Protein AF-A0A8C8JYW9-F1 (afdb_monomer_lite)

Radius of gyration: 19.98 Å; chains: 1; bounding box: 49×47×52 Å

Sequence (200 aa):
MWHQDNVGGWNYQGLGDQVTMETDKSSLHRGIYIDLKVSLGFSKGHNAGTHPSTPSPGMALPSLQHYVDRLMFEGQCADCALVNVSTRRVMAATPGGSLEHLTRREIRRILARKREAIQTQGVSLGGLRCALLRDNMVTPGERSMDLRTKHRPSRGVAVRRTRHLLLVLLGNRGISSGFLNHKAYQMAACLRKAGSSQLA

Foldseek 3Di:
DWDADPVGWIWDDDPDATFTFDDDPPDPDDDDDPPRPRDGDDDPDDDPPDDPPDDDPPDDQDAPQVLQVVVVVVVWFPKKFKAWLPVRATRYIDVPDLQNQADSVQSCLLQDPDCVCCQPQNGAHSNFGKHWDDDCCVPPPQNKTWIWGPDPVIWIWIWHDDPTIIMITTTDRPRHVVNVSVVVVVSSVVVVVSDCPNRD

Organism: Oncorhynchus tshawytscha (NCBI:txid74940)

pLDDT: mean 77.03, std 25.84, range [28.75, 98.75]

Structure (mmCIF, N/CA/C/O backbone):
data_AF-A0A8C8JYW9-F1
#
_entry.id   AF-A0A8C8JYW9-F1
#
loop_
_atom_site.group_PDB
_atom_site.id
_atom_site.type_symbol
_atom_site.label_atom_id
_atom_site.label_alt_id
_atom_site.label_comp_id
_atom_site.label_asym_id
_atom_site.label_entity_id
_atom_site.label_seq_id
_atom_site.pdbx_PDB_ins_code
_atom_site.Cartn_x
_atom_site.Cartn_y
_atom_site.Cartn_z
_atom_site.occupancy
_atom_site.B_iso_or_equiv
_atom_site.auth_seq_id
_atom_site.auth_comp_id
_atom_site.auth_asym_id
_atom_site.auth_atom_id
_atom_site.pdbx_PDB_model_num
ATOM 1 N N . MET A 1 1 ? 14.656 16.102 -33.107 1.00 49.22 1 MET A N 1
ATOM 2 C CA . MET A 1 1 ? 15.744 17.103 -33.161 1.00 49.22 1 MET A CA 1
ATOM 3 C C . MET A 1 1 ? 15.373 18.239 -32.214 1.00 49.22 1 MET A C 1
ATOM 5 O O . MET A 1 1 ? 14.199 18.596 -32.177 1.00 49.22 1 MET A O 1
ATOM 9 N N . TRP A 1 2 ? 16.299 18.689 -31.360 1.00 52.62 2 TRP A N 1
ATOM 10 C CA . TRP A 1 2 ? 16.033 19.736 -30.362 1.00 52.62 2 TRP A CA 1
ATOM 11 C C . TRP A 1 2 ? 16.240 21.116 -30.978 1.00 52.62 2 TRP A C 1
ATOM 13 O O . TRP A 1 2 ? 17.259 21.344 -31.627 1.00 52.62 2 TRP A O 1
ATOM 23 N N . HIS A 1 3 ? 15.298 22.022 -30.737 1.00 49.97 3 HIS A N 1
ATOM 24 C CA . HIS A 1 3 ? 15.366 23.406 -31.187 1.00 49.97 3 HIS A CA 1
ATOM 25 C C . HIS A 1 3 ? 15.008 24.348 -30.038 1.00 49.97 3 HIS A C 1
ATOM 27 O O . HIS A 1 3 ? 14.109 24.063 -29.248 1.00 49.97 3 HIS A O 1
ATOM 33 N N . GLN A 1 4 ? 15.739 25.454 -29.937 1.00 43.44 4 GLN A N 1
ATOM 34 C CA . GLN A 1 4 ? 15.506 26.491 -28.939 1.00 43.44 4 GLN A CA 1
ATOM 35 C C . GLN A 1 4 ? 14.546 27.531 -29.518 1.00 43.44 4 GLN A C 1
ATOM 37 O O . GLN A 1 4 ? 14.723 27.951 -30.662 1.00 43.44 4 GLN A O 1
ATOM 42 N N . ASP A 1 5 ? 13.520 27.912 -28.763 1.00 52.91 5 ASP A N 1
ATOM 43 C CA . ASP A 1 5 ? 12.551 28.916 -29.196 1.00 52.91 5 ASP A CA 1
ATOM 44 C C . ASP A 1 5 ? 12.925 30.334 -28.725 1.00 52.91 5 ASP A C 1
ATOM 46 O O . ASP A 1 5 ? 13.789 30.545 -27.869 1.00 52.91 5 ASP A O 1
ATOM 50 N N . ASN A 1 6 ? 12.261 31.331 -29.316 1.00 43.34 6 ASN A N 1
ATOM 51 C CA . ASN A 1 6 ? 12.564 32.755 -29.124 1.00 43.34 6 ASN A CA 1
ATOM 52 C C . ASN A 1 6 ? 12.252 33.289 -27.713 1.00 43.34 6 ASN A C 1
ATOM 54 O O . ASN A 1 6 ? 12.508 34.459 -27.438 1.00 43.34 6 ASN A O 1
ATOM 58 N N . VAL A 1 7 ? 11.711 32.456 -26.820 1.00 48.94 7 VAL A N 1
ATOM 59 C CA . VAL A 1 7 ? 11.459 32.784 -25.407 1.00 48.94 7 VAL A CA 1
ATOM 60 C C . VAL A 1 7 ? 12.370 32.002 -24.451 1.00 48.94 7 VAL A C 1
ATOM 62 O O . VAL A 1 7 ? 12.225 32.105 -23.233 1.00 48.94 7 VAL A O 1
ATOM 65 N N . GLY A 1 8 ? 13.374 31.292 -24.979 1.00 45.88 8 GLY A N 1
ATOM 66 C CA . GLY A 1 8 ? 14.394 30.596 -24.191 1.00 45.88 8 GLY A CA 1
ATOM 67 C C . GLY A 1 8 ? 13.991 29.195 -23.724 1.00 45.88 8 GLY A C 1
ATOM 68 O O . GLY A 1 8 ? 14.696 28.610 -22.899 1.00 45.88 8 GLY A O 1
ATOM 69 N N . GLY A 1 9 ? 12.889 28.654 -24.243 1.00 43.78 9 GLY A N 1
ATOM 70 C CA . GLY A 1 9 ? 12.452 27.274 -24.071 1.00 43.78 9 GLY A CA 1
ATOM 71 C C . GLY A 1 9 ? 13.125 26.320 -25.064 1.00 43.78 9 GLY A C 1
ATOM 72 O O . GLY A 1 9 ? 13.611 26.717 -26.124 1.00 43.78 9 GLY A O 1
ATOM 73 N N . TRP A 1 10 ? 13.179 25.036 -24.706 1.00 46.94 10 TRP A N 1
ATOM 74 C CA . TRP A 1 10 ? 13.714 23.967 -25.556 1.00 46.94 10 TRP A CA 1
ATOM 75 C C . TRP A 1 10 ? 12.585 23.031 -25.977 1.00 46.94 10 TRP A C 1
ATOM 77 O O . TRP A 1 10 ? 11.939 22.423 -25.125 1.00 46.94 10 TRP A O 1
ATOM 87 N N . ASN A 1 11 ? 12.395 22.869 -27.287 1.00 47.66 11 ASN A N 1
ATOM 88 C CA . ASN A 1 11 ? 11.362 22.013 -27.863 1.00 47.66 11 ASN A CA 1
ATOM 89 C C . ASN A 1 11 ? 11.986 20.830 -28.614 1.00 47.66 11 ASN A C 1
ATOM 91 O O . ASN A 1 11 ? 12.980 20.977 -29.331 1.00 47.66 11 ASN A O 1
ATOM 95 N N . TYR A 1 12 ? 11.392 19.642 -28.465 1.00 44.84 12 TYR A N 1
ATOM 96 C CA . TYR A 1 12 ? 11.780 18.442 -29.207 1.00 44.84 12 TYR A CA 1
ATOM 97 C C . TYR A 1 12 ? 10.784 18.161 -30.328 1.00 44.84 12 TYR A C 1
ATOM 99 O O . TYR A 1 12 ? 9.591 18.016 -30.076 1.00 44.84 12 TYR A O 1
ATOM 107 N N . GLN A 1 13 ? 11.275 18.026 -31.560 1.00 46.22 13 GLN A N 1
ATOM 108 C CA . GLN A 1 13 ? 10.467 17.590 -32.700 1.00 46.22 13 GLN A CA 1
ATOM 109 C C . GLN A 1 13 ? 10.900 16.184 -33.139 1.00 46.22 13 GLN A C 1
ATOM 111 O O . GLN A 1 13 ? 11.985 15.993 -33.695 1.00 46.22 13 GLN A O 1
ATOM 116 N N . GLY A 1 14 ? 10.061 15.193 -32.837 1.00 44.03 14 GLY A N 1
ATOM 117 C CA . GLY A 1 14 ? 10.164 13.782 -33.222 1.00 44.03 14 GLY A CA 1
ATOM 118 C C . GLY A 1 14 ? 8.775 13.136 -33.131 1.00 44.03 14 GLY A C 1
ATOM 119 O O . GLY A 1 14 ? 7.951 13.622 -32.364 1.00 44.03 14 GLY A O 1
ATOM 120 N N . LEU A 1 15 ? 8.502 12.123 -33.967 1.00 42.47 15 LEU A N 1
ATOM 121 C CA . LEU A 1 15 ? 7.161 11.582 -34.253 1.00 42.47 15 LEU A CA 1
ATOM 122 C C . LEU A 1 15 ? 6.225 11.500 -33.029 1.00 42.47 15 LEU A C 1
ATOM 124 O O . LEU A 1 15 ? 6.472 10.728 -32.108 1.00 42.47 15 LEU A O 1
ATOM 128 N N . GLY A 1 16 ? 5.109 12.231 -33.105 1.00 42.12 16 GLY A N 1
ATOM 129 C CA . GLY A 1 16 ? 3.888 11.972 -32.337 1.00 42.12 16 GLY A CA 1
ATOM 130 C C . GLY A 1 16 ? 3.477 13.060 -31.353 1.00 42.12 16 GLY A C 1
ATOM 131 O O . GLY A 1 16 ? 2.350 13.534 -31.445 1.00 42.12 16 GLY A O 1
ATOM 132 N N . ASP A 1 17 ? 4.372 13.498 -30.465 1.00 42.50 17 ASP A N 1
ATOM 133 C CA . ASP A 1 17 ? 3.970 14.265 -29.278 1.00 42.50 17 ASP A CA 1
ATOM 134 C C . ASP A 1 17 ? 4.802 15.547 -29.090 1.00 42.50 17 ASP A C 1
ATOM 136 O O . ASP A 1 17 ? 6.031 15.507 -29.014 1.00 42.50 17 ASP A O 1
ATOM 140 N N . GLN A 1 18 ? 4.133 16.705 -28.985 1.00 38.69 18 GLN A N 1
ATOM 141 C CA . GLN A 1 18 ? 4.773 17.962 -28.578 1.00 38.69 18 GLN A CA 1
ATOM 142 C C . GLN A 1 18 ? 4.968 17.981 -27.056 1.00 38.69 18 GLN A C 1
ATOM 144 O O . GLN A 1 18 ? 4.004 18.006 -26.292 1.00 38.69 18 GLN A O 1
ATOM 149 N N . VAL A 1 19 ? 6.227 18.002 -26.617 1.00 40.50 19 VAL A N 1
ATOM 150 C CA . VAL A 1 19 ? 6.613 18.185 -25.212 1.00 40.50 19 VAL A CA 1
ATOM 151 C C . VAL A 1 19 ? 7.195 19.588 -25.059 1.00 40.50 19 VAL A C 1
ATOM 153 O O . VAL A 1 19 ? 8.285 19.856 -25.558 1.00 40.50 19 VAL A O 1
ATOM 156 N N . THR A 1 20 ? 6.480 20.471 -24.364 1.00 42.38 20 THR A N 1
ATOM 157 C CA . THR A 1 20 ? 6.964 21.807 -23.980 1.00 42.38 20 THR A CA 1
ATOM 158 C C . THR A 1 20 ? 7.367 21.805 -22.508 1.00 42.38 20 THR A C 1
ATOM 160 O O . THR A 1 20 ? 6.576 21.409 -21.648 1.00 42.38 20 THR A O 1
ATOM 163 N N . MET A 1 21 ? 8.591 22.244 -22.206 1.00 36.50 21 MET A N 1
ATOM 164 C CA . MET A 1 21 ? 9.080 22.407 -20.833 1.00 36.50 21 MET A CA 1
ATOM 165 C C . MET A 1 21 ? 9.027 23.879 -20.427 1.00 36.50 21 MET A C 1
ATOM 167 O O . MET A 1 21 ? 9.614 24.718 -21.102 1.00 36.50 21 MET A O 1
ATOM 171 N N . GLU A 1 22 ? 8.378 24.188 -19.305 1.00 40.41 22 GLU A N 1
ATOM 172 C CA . GLU A 1 22 ? 8.313 25.548 -18.765 1.00 40.41 22 GLU A CA 1
ATOM 173 C C . GLU A 1 22 ? 8.964 25.583 -17.376 1.00 40.41 22 GLU A C 1
ATOM 175 O O . GLU A 1 22 ? 8.661 24.760 -16.509 1.00 40.41 22 GLU A O 1
ATOM 180 N N . THR A 1 23 ? 9.908 26.504 -17.173 1.00 38.50 23 THR A N 1
ATOM 181 C CA . THR A 1 23 ? 10.608 26.695 -15.897 1.00 38.50 23 THR A CA 1
ATOM 182 C C . THR A 1 23 ? 9.889 27.741 -15.047 1.00 38.50 23 THR A C 1
ATOM 184 O O . THR A 1 23 ? 9.867 28.923 -15.382 1.00 38.50 23 THR A O 1
ATOM 187 N N . ASP A 1 24 ? 9.329 27.320 -13.911 1.00 38.16 24 ASP A N 1
ATOM 188 C CA . ASP A 1 24 ? 8.744 28.233 -12.925 1.00 38.16 24 ASP A CA 1
ATOM 189 C C . ASP A 1 24 ? 9.861 28.962 -12.155 1.00 38.16 24 ASP A C 1
ATOM 191 O O . ASP A 1 24 ? 10.641 28.358 -11.415 1.00 38.16 24 ASP A O 1
ATOM 195 N N . LYS A 1 25 ? 9.960 30.282 -12.355 1.00 40.38 25 LYS A N 1
ATOM 196 C CA . LYS A 1 25 ? 10.978 31.149 -11.736 1.00 40.38 25 LYS A CA 1
ATOM 197 C C . LYS A 1 25 ? 10.619 31.614 -10.315 1.00 40.38 25 LYS A C 1
ATOM 199 O O . LYS A 1 25 ? 11.349 32.427 -9.753 1.00 40.38 25 LYS A O 1
ATOM 204 N N . SER A 1 26 ? 9.532 31.132 -9.708 1.00 38.16 26 SER A N 1
ATOM 205 C CA . SER A 1 26 ? 9.031 31.679 -8.435 1.00 38.16 26 SER A CA 1
ATOM 206 C C . SER A 1 26 ? 9.702 31.154 -7.156 1.00 38.16 26 SER A C 1
ATOM 208 O O . SER A 1 26 ? 9.434 31.676 -6.077 1.00 38.16 26 SER A O 1
ATOM 210 N N . SER A 1 27 ? 10.610 30.176 -7.230 1.00 41.03 27 SER A N 1
ATOM 211 C CA . SER A 1 27 ? 11.223 29.561 -6.035 1.00 41.03 27 SER A CA 1
ATOM 212 C C . SER A 1 27 ? 12.749 29.691 -5.997 1.00 41.03 27 SER A C 1
ATOM 214 O O . SER A 1 27 ? 13.483 28.726 -5.798 1.00 41.03 27 SER A O 1
ATOM 216 N N . LEU A 1 28 ? 13.250 30.913 -6.174 1.00 41.34 28 LEU A N 1
ATOM 217 C CA . LEU A 1 28 ? 14.653 31.260 -5.946 1.00 41.34 28 LEU A CA 1
ATOM 218 C C . LEU A 1 28 ? 14.820 31.827 -4.535 1.00 41.34 28 LEU A C 1
ATOM 220 O O . LEU A 1 28 ? 14.951 33.030 -4.378 1.00 41.34 28 LEU A O 1
ATOM 224 N N . HIS A 1 29 ? 14.848 30.971 -3.511 1.00 35.81 29 HIS A N 1
ATOM 225 C CA . HIS A 1 29 ? 15.739 31.144 -2.355 1.00 35.81 29 HIS A CA 1
ATOM 226 C C . HIS A 1 29 ? 15.732 29.897 -1.463 1.00 35.81 29 HIS A C 1
ATOM 228 O O . HIS A 1 29 ? 14.715 29.535 -0.882 1.00 35.81 29 HIS A O 1
ATOM 234 N N . ARG A 1 30 ? 16.938 29.335 -1.291 1.00 32.66 30 ARG A N 1
ATOM 235 C CA . ARG A 1 30 ? 17.340 28.189 -0.451 1.00 32.66 30 ARG A CA 1
ATOM 236 C C . ARG A 1 30 ? 17.211 26.802 -1.092 1.00 32.66 30 ARG A C 1
ATOM 238 O O . ARG A 1 30 ? 16.176 26.160 -1.031 1.00 32.66 30 ARG A O 1
ATOM 245 N N . GLY A 1 31 ? 18.361 26.306 -1.556 1.00 31.06 31 GLY A N 1
ATOM 246 C CA . GLY A 1 31 ? 18.705 24.882 -1.495 1.00 31.06 31 GLY A CA 1
ATOM 247 C C . GLY A 1 31 ? 18.066 24.003 -2.568 1.00 31.06 31 GLY A C 1
ATOM 248 O O . GLY A 1 31 ? 16.993 23.454 -2.373 1.00 31.06 31 GLY A O 1
ATOM 249 N N . ILE A 1 32 ? 18.794 23.852 -3.673 1.00 32.94 32 ILE A N 1
ATOM 250 C CA . ILE A 1 32 ? 18.618 22.938 -4.814 1.00 32.94 32 ILE A CA 1
ATOM 251 C C . ILE A 1 32 ? 17.714 21.716 -4.524 1.00 32.94 32 ILE A C 1
ATOM 253 O O . ILE A 1 32 ? 18.168 20.681 -4.040 1.00 32.94 32 ILE A O 1
ATOM 257 N N . TYR A 1 33 ? 16.451 21.822 -4.934 1.00 28.75 33 TYR A N 1
ATOM 258 C CA . TYR A 1 33 ? 15.652 20.724 -5.477 1.00 28.75 33 TYR A CA 1
ATOM 259 C C . TYR A 1 33 ? 15.112 21.225 -6.819 1.00 28.75 33 TYR A C 1
ATOM 261 O O . TYR A 1 33 ? 14.310 22.152 -6.864 1.00 28.75 33 TYR A O 1
ATOM 269 N N . ILE A 1 34 ? 15.599 20.654 -7.920 1.00 33.84 34 ILE A N 1
ATOM 270 C CA . ILE A 1 34 ? 15.021 20.878 -9.250 1.00 33.84 34 ILE A CA 1
ATOM 271 C C . ILE A 1 34 ? 13.729 20.065 -9.305 1.00 33.84 34 ILE A C 1
ATOM 273 O O . ILE A 1 34 ? 13.763 18.849 -9.495 1.00 33.84 34 ILE A O 1
ATOM 277 N N . ASP A 1 35 ? 12.599 20.727 -9.067 1.00 32.97 35 ASP A N 1
ATOM 278 C CA . ASP A 1 35 ? 11.280 20.135 -9.267 1.00 32.97 35 ASP A CA 1
ATOM 279 C C . ASP A 1 35 ? 11.021 20.057 -10.780 1.00 32.97 35 ASP A C 1
ATOM 281 O O . ASP A 1 35 ? 10.638 21.025 -11.436 1.00 32.97 35 ASP A O 1
ATOM 285 N N . LEU A 1 36 ? 11.347 18.905 -11.369 1.00 32.66 36 LEU A N 1
ATOM 286 C CA . LEU A 1 36 ? 11.086 18.594 -12.774 1.00 32.66 36 LEU A CA 1
ATOM 287 C C . LEU A 1 36 ? 9.583 18.364 -12.958 1.00 32.66 36 LEU A C 1
ATOM 289 O O . LEU A 1 36 ? 9.090 17.235 -12.915 1.00 32.66 36 LEU A O 1
ATOM 293 N N . LYS A 1 37 ? 8.844 19.449 -13.176 1.00 34.25 37 LYS A N 1
ATOM 294 C CA . LYS A 1 37 ? 7.434 19.389 -13.554 1.00 34.25 37 LYS A CA 1
ATOM 295 C C . LYS A 1 37 ? 7.327 19.052 -15.042 1.00 34.25 37 LYS A C 1
ATOM 297 O O . LYS A 1 37 ? 7.334 19.925 -15.902 1.00 34.25 37 LYS A O 1
ATOM 302 N N . VAL A 1 38 ? 7.249 17.761 -15.355 1.00 33.44 38 VAL A N 1
ATOM 303 C CA . VAL A 1 38 ? 6.919 17.293 -16.708 1.00 33.44 38 VAL A CA 1
ATOM 304 C C . VAL A 1 38 ? 5.416 17.488 -16.923 1.00 33.44 38 VAL A C 1
ATOM 306 O O . VAL A 1 38 ? 4.607 16.665 -16.496 1.00 33.44 38 VAL A O 1
ATOM 309 N N . SER A 1 39 ? 5.032 18.593 -17.562 1.00 33.97 39 SER A N 1
ATOM 310 C CA . SER A 1 39 ? 3.674 18.782 -18.079 1.00 33.97 39 SER A CA 1
ATOM 311 C C . SER A 1 39 ? 3.553 18.063 -19.423 1.00 33.97 39 SER A C 1
ATOM 313 O O . SER A 1 39 ? 3.976 18.573 -20.455 1.00 33.97 39 SER A O 1
ATOM 315 N N . LEU A 1 40 ? 2.985 16.855 -19.417 1.00 33.53 40 LEU A N 1
ATOM 316 C CA . LEU A 1 40 ? 2.541 16.183 -20.640 1.00 33.53 40 LEU A CA 1
ATOM 317 C C . LEU A 1 40 ? 1.294 16.905 -21.166 1.00 33.53 40 LEU A C 1
ATOM 319 O O . LEU A 1 40 ? 0.197 16.739 -20.627 1.00 33.53 40 LEU A O 1
ATOM 323 N N . GLY A 1 41 ? 1.462 17.718 -22.207 1.00 29.50 41 GLY A N 1
ATOM 324 C CA . GLY A 1 41 ? 0.351 18.249 -22.988 1.00 29.50 41 GLY A CA 1
ATOM 325 C C . GLY A 1 41 ? -0.252 17.141 -23.846 1.00 29.50 41 GLY A C 1
ATOM 326 O O . GLY A 1 41 ? 0.211 16.891 -24.952 1.00 29.50 41 GLY A O 1
ATOM 327 N N . PHE A 1 42 ? -1.288 16.462 -23.350 1.00 31.50 42 PHE A N 1
ATOM 328 C CA . PHE A 1 42 ? -2.099 15.589 -24.196 1.00 31.50 42 PHE A CA 1
ATOM 329 C C . PHE A 1 42 ? -2.876 16.461 -25.187 1.00 31.50 42 PHE A C 1
ATOM 331 O O . PHE A 1 42 ? -3.828 17.148 -24.809 1.00 31.50 42 PHE A O 1
ATOM 338 N N . SER A 1 43 ? -2.480 16.435 -26.462 1.00 30.95 43 SER A N 1
ATOM 339 C CA . SER A 1 43 ? -3.335 16.930 -27.540 1.00 30.95 43 SER A CA 1
ATOM 340 C C . SER A 1 43 ? -4.661 16.174 -27.490 1.00 30.95 43 SER A C 1
ATOM 342 O O . SER A 1 43 ? -4.677 14.951 -27.344 1.00 30.95 43 SER A O 1
ATOM 344 N N . LYS A 1 44 ? -5.778 16.909 -27.578 1.00 37.38 44 LYS A N 1
ATOM 345 C CA . LYS A 1 44 ? -7.141 16.366 -27.668 1.00 37.38 44 LYS A CA 1
ATOM 346 C C . LYS A 1 44 ? -7.264 15.484 -28.917 1.00 37.38 44 LYS A C 1
ATOM 348 O O . LYS A 1 44 ? -7.748 15.917 -29.957 1.00 37.38 44 LYS A O 1
ATOM 353 N N . GLY A 1 45 ? -6.846 14.230 -28.801 1.00 28.98 45 GLY A N 1
ATOM 354 C CA . GLY A 1 45 ? -7.338 13.149 -29.633 1.00 28.98 45 GLY A CA 1
ATOM 355 C C . GLY A 1 45 ? -8.782 12.901 -29.226 1.00 28.98 45 GLY A C 1
ATOM 356 O O . GLY A 1 45 ? -9.056 12.574 -28.072 1.00 28.98 45 GLY A O 1
ATOM 357 N N . HIS A 1 46 ? -9.706 13.116 -30.157 1.00 37.44 46 HIS A N 1
ATOM 358 C CA . HIS A 1 46 ? -11.102 12.736 -30.009 1.00 37.44 46 HIS A CA 1
ATOM 359 C C . HIS A 1 46 ? -11.193 11.226 -29.781 1.00 37.44 46 HIS A C 1
ATOM 361 O O . HIS A 1 46 ? -11.275 10.449 -30.720 1.00 37.44 46 HIS A O 1
ATOM 367 N N . ASN A 1 47 ? -11.198 10.818 -28.521 1.00 33.53 47 ASN A N 1
ATOM 368 C CA . ASN A 1 47 ? -11.814 9.584 -28.085 1.00 33.53 47 ASN A CA 1
ATOM 369 C C . ASN A 1 47 ? -12.781 9.990 -26.987 1.00 33.53 47 ASN A C 1
ATOM 371 O O . ASN A 1 47 ? -12.381 10.605 -25.998 1.00 33.53 47 ASN A O 1
ATOM 375 N N . ALA A 1 48 ? -14.061 9.701 -27.202 1.00 33.72 48 ALA A N 1
ATOM 376 C CA . ALA A 1 48 ? -15.129 9.872 -26.233 1.00 33.72 48 ALA A CA 1
ATOM 377 C C . ALA A 1 48 ? -14.877 8.948 -25.027 1.00 33.72 48 ALA A C 1
ATOM 379 O O . ALA A 1 48 ? -15.503 7.908 -24.862 1.00 33.72 48 ALA A O 1
ATOM 380 N N . GLY A 1 49 ? -13.897 9.304 -24.201 1.00 30.11 49 GLY A N 1
ATOM 381 C CA . GLY A 1 49 ? -13.641 8.693 -22.914 1.00 30.11 49 GLY A CA 1
ATOM 382 C C . GLY A 1 49 ? -14.680 9.233 -21.954 1.00 30.11 49 GLY A C 1
ATOM 383 O O . GLY A 1 49 ? -14.554 10.351 -21.459 1.00 30.11 49 GLY A O 1
ATOM 384 N N . THR A 1 50 ? -15.733 8.453 -21.743 1.00 32.69 50 THR A N 1
ATOM 385 C CA . THR A 1 50 ? -16.748 8.678 -20.718 1.00 32.69 50 THR A CA 1
ATOM 386 C C . THR A 1 50 ? -16.088 9.119 -19.414 1.00 32.69 50 THR A C 1
ATOM 388 O O . THR A 1 50 ? -15.419 8.336 -18.736 1.00 32.69 50 THR A O 1
ATOM 391 N N . HIS A 1 51 ? -16.294 10.387 -19.058 1.00 36.38 51 HIS A N 1
ATOM 392 C CA . HIS A 1 51 ? -16.192 10.856 -17.682 1.00 36.38 51 HIS A CA 1
ATOM 393 C C . HIS A 1 51 ? -16.938 9.842 -16.797 1.00 36.38 51 HIS A C 1
ATOM 395 O O . HIS A 1 51 ? -18.056 9.474 -17.166 1.00 36.38 51 HIS A O 1
ATOM 401 N N . PRO A 1 52 ? -16.394 9.371 -15.658 1.00 43.06 52 PRO A N 1
ATOM 402 C CA . PRO A 1 52 ? -17.194 8.579 -14.742 1.00 43.06 52 PRO A CA 1
ATOM 403 C C . PRO A 1 52 ? -18.268 9.510 -14.182 1.00 43.06 52 PRO A C 1
ATOM 405 O O . PRO A 1 52 ? -18.008 10.345 -13.310 1.00 43.06 52 PRO A O 1
ATOM 408 N N . SER A 1 53 ? -19.455 9.402 -14.768 1.00 40.53 53 SER A N 1
ATOM 409 C CA . SER A 1 53 ? -20.687 9.999 -14.297 1.00 40.53 53 SER A CA 1
ATOM 410 C C . SER A 1 53 ? -20.831 9.676 -12.818 1.00 40.53 53 SER A C 1
ATOM 412 O O . SER A 1 53 ? -20.579 8.559 -12.357 1.00 40.53 53 SER A O 1
ATOM 414 N N . THR A 1 54 ? -21.184 10.698 -12.046 1.00 44.62 54 THR A N 1
ATOM 415 C CA . THR A 1 54 ? -21.632 10.526 -10.668 1.00 44.62 54 THR A CA 1
ATOM 416 C C . THR A 1 54 ? -22.709 9.438 -10.682 1.00 44.62 54 THR A C 1
ATOM 418 O O . THR A 1 54 ? -23.610 9.535 -11.517 1.00 44.62 54 THR A O 1
ATOM 421 N N . PRO A 1 55 ? -22.610 8.375 -9.861 1.00 46.44 55 PRO A N 1
ATOM 422 C CA . PRO A 1 55 ? -23.585 7.297 -9.921 1.00 46.44 55 PRO A CA 1
ATOM 423 C C . PRO A 1 55 ? -24.972 7.877 -9.651 1.00 46.44 55 PRO A C 1
ATOM 425 O O . PRO A 1 55 ? -25.192 8.528 -8.627 1.00 46.44 55 PRO A O 1
ATOM 428 N N . SER A 1 56 ? -25.879 7.681 -10.608 1.00 40.72 56 SER A N 1
ATOM 429 C CA . SER A 1 56 ? -27.281 8.063 -10.486 1.00 40.72 56 SER A CA 1
ATOM 430 C C . SER A 1 56 ? -27.886 7.415 -9.232 1.00 40.72 56 SER A C 1
ATOM 432 O O . SER A 1 56 ? -27.500 6.290 -8.888 1.00 40.72 56 SER A O 1
ATOM 434 N N . PRO A 1 57 ? -28.828 8.084 -8.543 1.00 39.84 57 PRO A N 1
ATOM 435 C CA . PRO A 1 57 ? -29.478 7.516 -7.370 1.00 39.84 57 PRO A CA 1
ATOM 436 C C . PRO A 1 57 ? -30.204 6.223 -7.775 1.00 39.84 57 PRO A C 1
ATOM 438 O O . PRO A 1 57 ? -31.189 6.272 -8.503 1.00 39.84 57 PRO A O 1
ATOM 441 N N . GLY A 1 58 ? -29.668 5.067 -7.365 1.00 51.62 58 GLY A N 1
ATOM 442 C CA . GLY A 1 58 ? -30.204 3.741 -7.702 1.00 51.62 58 GLY A CA 1
ATOM 443 C C . GLY A 1 58 ? -29.179 2.712 -8.197 1.00 51.62 58 GLY A C 1
ATOM 444 O O . GLY A 1 58 ? -29.489 1.524 -8.191 1.00 51.62 58 GLY A O 1
ATOM 445 N N . MET A 1 59 ? -27.956 3.107 -8.581 1.00 52.75 59 MET A N 1
ATOM 446 C CA . MET A 1 59 ? -26.918 2.126 -8.935 1.00 52.75 59 MET A CA 1
ATOM 447 C C . MET A 1 59 ? -26.261 1.512 -7.695 1.00 52.75 59 MET A C 1
ATOM 449 O O . MET A 1 59 ? -25.803 2.225 -6.799 1.00 52.75 59 MET A O 1
ATOM 453 N N . ALA A 1 60 ? -26.181 0.178 -7.671 1.00 61.19 60 ALA A N 1
ATOM 454 C CA . ALA A 1 60 ? -25.417 -0.567 -6.679 1.00 61.19 60 ALA A CA 1
ATOM 455 C C . ALA A 1 60 ? -23.964 -0.066 -6.647 1.00 61.19 60 ALA A C 1
ATOM 457 O O . ALA A 1 60 ? -23.348 0.170 -7.688 1.00 61.19 60 ALA A O 1
ATOM 458 N N . LEU A 1 61 ? -23.418 0.112 -5.443 1.00 66.31 61 LEU A N 1
ATOM 459 C CA . LEU A 1 61 ? -22.041 0.571 -5.288 1.00 66.31 61 LEU A CA 1
ATOM 460 C C . LEU A 1 61 ? -21.075 -0.426 -5.945 1.00 66.31 61 LEU A C 1
ATOM 462 O O . LEU A 1 61 ? -21.234 -1.634 -5.738 1.00 66.31 61 LEU A O 1
ATOM 466 N N . PRO A 1 62 ? -20.056 0.046 -6.690 1.00 78.06 62 PRO A N 1
ATOM 467 C CA . PRO A 1 62 ? -19.047 -0.837 -7.263 1.00 78.06 62 PRO A CA 1
ATOM 468 C C . PRO A 1 62 ? -18.386 -1.678 -6.170 1.00 78.06 62 PRO A C 1
ATOM 470 O O . PRO A 1 62 ? -18.169 -1.186 -5.063 1.00 78.06 62 PRO A O 1
ATOM 473 N N . SER A 1 63 ? -18.064 -2.937 -6.465 1.00 89.44 63 SER A N 1
ATOM 474 C CA . SER A 1 63 ? -17.357 -3.812 -5.523 1.00 89.44 63 SER A CA 1
ATOM 475 C C . SER A 1 63 ? -15.946 -3.291 -5.221 1.00 89.44 63 SER A C 1
ATOM 477 O O . SER A 1 63 ? -15.338 -2.592 -6.033 1.00 89.44 63 SER A O 1
ATOM 479 N N . LEU A 1 64 ? -15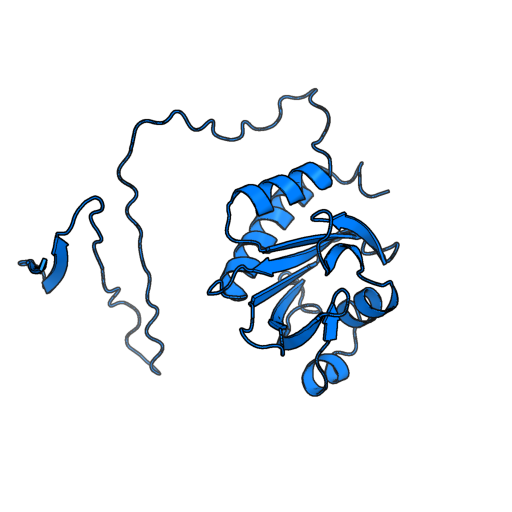.362 -3.680 -4.083 1.00 91.44 64 LEU A N 1
ATOM 480 C CA . LEU A 1 64 ? -13.954 -3.376 -3.786 1.00 91.44 64 LEU A CA 1
ATOM 481 C C . LEU A 1 64 ? -12.993 -3.905 -4.865 1.00 91.44 64 LEU A C 1
ATOM 483 O O . LEU A 1 64 ? -11.996 -3.247 -5.160 1.00 91.44 64 LEU A O 1
ATOM 487 N N . GLN A 1 65 ? -13.319 -5.041 -5.489 1.00 94.31 65 GLN A N 1
ATOM 488 C CA . GLN A 1 65 ? -12.533 -5.598 -6.591 1.00 94.31 65 GLN A CA 1
ATOM 489 C C . GLN A 1 65 ? -12.532 -4.677 -7.816 1.00 94.31 65 GLN A C 1
ATOM 491 O O . GLN A 1 65 ? -11.470 -4.429 -8.370 1.00 94.31 65 GLN A O 1
ATOM 496 N N . HIS A 1 66 ? -13.660 -4.044 -8.152 1.00 92.50 66 HIS A N 1
ATOM 497 C CA . HIS A 1 66 ? -13.712 -3.072 -9.249 1.00 92.50 66 HIS A CA 1
ATOM 498 C C . HIS A 1 66 ? -12.718 -1.908 -9.058 1.00 92.50 66 HIS A C 1
ATOM 500 O O . HIS A 1 66 ? -12.131 -1.411 -10.020 1.00 92.50 66 HIS A O 1
ATOM 506 N N . TYR A 1 67 ? -12.482 -1.461 -7.817 1.00 92.69 67 TYR A N 1
ATOM 507 C CA . TYR A 1 67 ? -11.462 -0.439 -7.553 1.00 92.69 67 TYR A CA 1
ATOM 508 C C . TYR A 1 67 ? -10.041 -0.961 -7.801 1.00 92.69 67 TYR A C 1
ATOM 510 O O . TYR A 1 67 ? -9.219 -0.229 -8.350 1.00 92.69 67 TYR A O 1
ATOM 518 N N . VAL A 1 68 ? -9.756 -2.210 -7.425 1.00 95.38 68 VAL A N 1
ATOM 519 C CA . VAL A 1 68 ? -8.471 -2.857 -7.721 1.00 95.38 68 VAL A CA 1
ATOM 520 C C . VAL A 1 68 ? -8.271 -2.967 -9.231 1.00 95.38 68 VAL A C 1
ATOM 522 O O . VAL A 1 68 ? -7.258 -2.491 -9.740 1.00 95.38 68 VAL A O 1
ATOM 525 N N . ASP A 1 69 ? -9.260 -3.492 -9.951 1.00 94.88 69 ASP A N 1
ATOM 526 C CA . ASP A 1 69 ? -9.190 -3.695 -11.400 1.00 94.88 69 ASP A CA 1
ATOM 527 C C . ASP A 1 69 ? -8.951 -2.369 -12.133 1.00 94.88 69 ASP A C 1
ATOM 529 O O . ASP A 1 69 ? -8.107 -2.287 -13.024 1.00 94.88 69 ASP A O 1
ATOM 533 N N . ARG A 1 70 ? -9.601 -1.286 -11.684 1.00 93.31 70 ARG A N 1
ATOM 534 C CA . ARG A 1 70 ? -9.369 0.064 -12.211 1.00 93.31 70 ARG A CA 1
ATOM 535 C C . ARG A 1 70 ? -7.922 0.539 -12.025 1.00 93.31 70 ARG A C 1
ATOM 537 O O . ARG A 1 70 ? -7.355 1.093 -12.962 1.00 93.31 70 ARG A O 1
ATOM 544 N N . LEU A 1 71 ? -7.311 0.339 -10.852 1.00 93.81 71 LEU A N 1
ATOM 545 C CA . LEU A 1 71 ? -5.901 0.716 -10.633 1.00 93.81 71 LEU A CA 1
ATOM 546 C C . LEU A 1 71 ? -4.938 -0.087 -11.501 1.00 93.81 71 LEU A C 1
ATOM 548 O O . LEU A 1 71 ? -3.902 0.440 -11.914 1.00 93.81 71 LEU A O 1
ATOM 552 N N . MET A 1 72 ? -5.259 -1.357 -11.732 1.00 95.12 72 MET A N 1
ATOM 553 C CA . MET A 1 72 ? -4.460 -2.240 -12.572 1.00 95.12 72 MET A CA 1
ATOM 554 C C . MET A 1 72 ? -4.592 -1.866 -14.052 1.00 95.12 72 MET A C 1
ATOM 556 O O . MET A 1 72 ? -3.585 -1.826 -14.757 1.00 95.12 72 MET A O 1
ATOM 560 N N . PHE A 1 73 ? -5.795 -1.498 -14.502 1.00 93.31 73 PHE A N 1
ATOM 561 C CA . PHE A 1 73 ? -6.064 -1.058 -15.874 1.00 93.31 73 PHE A CA 1
ATOM 562 C C . PHE A 1 73 ? -5.276 0.202 -16.270 1.00 93.31 73 PHE A C 1
ATOM 564 O O . PHE A 1 73 ? -4.838 0.327 -17.408 1.00 93.31 73 PHE A O 1
ATOM 571 N N . GLU A 1 74 ? -5.014 1.112 -15.326 1.00 90.94 74 GLU A N 1
ATOM 572 C CA . GLU A 1 74 ? -4.200 2.319 -15.558 1.00 90.94 74 GLU A CA 1
ATOM 573 C C . GLU A 1 74 ? -2.708 2.018 -15.849 1.00 90.94 74 GLU A C 1
ATOM 575 O O . GLU A 1 74 ? -1.940 2.934 -16.144 1.00 90.94 74 GLU A O 1
ATOM 580 N N . GLY A 1 75 ? -2.263 0.759 -15.740 1.00 93.12 75 GLY A N 1
ATOM 581 C CA . GLY A 1 75 ? -0.953 0.293 -16.218 1.00 93.12 75 GLY A CA 1
ATOM 582 C C . GLY A 1 75 ? 0.258 0.701 -15.370 1.00 93.12 75 GLY A C 1
ATOM 583 O O . GLY A 1 75 ? 1.397 0.370 -15.696 1.00 93.12 75 GLY A O 1
ATOM 584 N N . GLN A 1 76 ? 0.051 1.410 -14.260 1.00 96.75 76 GLN A N 1
ATOM 585 C CA . GLN A 1 76 ? 1.136 1.915 -13.402 1.00 96.75 76 GLN A CA 1
ATOM 586 C C . GLN A 1 76 ? 1.355 1.060 -12.146 1.00 96.75 76 GLN A C 1
ATOM 588 O O . GLN A 1 76 ? 2.451 1.060 -11.574 1.00 96.75 76 GLN A O 1
ATOM 593 N N . CYS A 1 77 ? 0.335 0.309 -11.729 1.00 97.31 77 CYS A N 1
ATOM 594 C CA . CYS A 1 77 ? 0.424 -0.636 -10.622 1.00 97.31 77 CYS A CA 1
ATOM 595 C C . CYS A 1 77 ? 0.768 -2.033 -11.153 1.00 97.31 77 CYS A C 1
ATOM 597 O O . CYS A 1 77 ? 0.207 -2.481 -12.147 1.00 97.31 77 CYS A O 1
ATOM 599 N N . ALA A 1 78 ? 1.690 -2.712 -10.475 1.00 97.38 78 ALA A N 1
ATOM 600 C CA . ALA A 1 78 ? 1.997 -4.125 -10.683 1.00 97.38 78 ALA A CA 1
ATOM 601 C C . ALA A 1 78 ? 1.142 -5.033 -9.789 1.00 97.38 78 ALA A C 1
ATOM 603 O O . ALA A 1 78 ? 0.916 -6.189 -10.123 1.00 97.38 78 ALA A O 1
ATOM 604 N N . ASP A 1 79 ? 0.726 -4.525 -8.628 1.00 98.38 79 ASP A N 1
ATOM 605 C CA . ASP A 1 79 ? -0.067 -5.255 -7.642 1.00 98.38 79 ASP A CA 1
ATOM 606 C C . ASP A 1 79 ? -0.795 -4.246 -6.738 1.00 98.38 79 ASP A C 1
ATOM 608 O O . ASP A 1 79 ? -0.298 -3.136 -6.494 1.00 98.38 79 ASP A O 1
ATOM 612 N N . CYS A 1 80 ? -1.967 -4.615 -6.236 1.00 98.31 80 CYS A N 1
ATOM 613 C CA . CYS A 1 80 ? -2.761 -3.807 -5.327 1.00 98.31 80 CYS A CA 1
ATOM 614 C C . CYS A 1 80 ? -3.542 -4.694 -4.354 1.00 98.31 80 CYS A C 1
ATOM 616 O O . CYS A 1 80 ? -4.028 -5.757 -4.720 1.00 98.31 80 CYS A O 1
ATOM 618 N N . ALA A 1 81 ? -3.710 -4.225 -3.117 1.00 98.50 81 ALA A N 1
ATOM 619 C CA . ALA A 1 81 ? -4.644 -4.812 -2.168 1.00 98.50 81 ALA A CA 1
ATOM 620 C C . ALA A 1 81 ? -5.399 -3.746 -1.367 1.00 98.50 81 ALA A C 1
ATOM 622 O O . ALA A 1 81 ? -4.839 -2.734 -0.929 1.00 98.50 81 ALA A O 1
ATOM 623 N N . LEU A 1 82 ? -6.677 -4.029 -1.123 1.00 97.56 82 LEU A N 1
ATOM 624 C CA . LEU A 1 82 ? -7.545 -3.327 -0.190 1.00 97.56 82 LEU A CA 1
ATOM 625 C C . LEU A 1 82 ? -7.759 -4.209 1.035 1.00 97.56 82 LEU A C 1
ATOM 627 O O . LEU A 1 82 ? -8.238 -5.335 0.938 1.00 97.56 82 LEU A O 1
ATOM 631 N N . VAL A 1 83 ? -7.414 -3.689 2.206 1.00 97.56 83 VAL A N 1
ATOM 632 C CA . VAL A 1 83 ? -7.450 -4.421 3.475 1.00 97.56 83 VAL A CA 1
ATOM 633 C C . VAL A 1 83 ? -8.395 -3.731 4.446 1.00 97.56 83 VAL A C 1
ATOM 635 O O . VAL A 1 83 ? -8.311 -2.521 4.635 1.00 97.56 83 VAL A O 1
ATOM 638 N N . ASN A 1 84 ? -9.248 -4.482 5.135 1.00 95.38 84 ASN A N 1
ATOM 639 C CA . ASN A 1 84 ? -10.070 -3.944 6.214 1.00 95.38 84 ASN A CA 1
ATOM 640 C C . ASN A 1 84 ? -9.214 -3.680 7.467 1.00 95.38 84 ASN A C 1
ATOM 642 O O . ASN A 1 84 ? -8.514 -4.559 7.978 1.00 95.38 84 ASN A O 1
ATOM 646 N N . VAL A 1 85 ? -9.264 -2.447 7.971 1.00 94.25 85 VAL A N 1
ATOM 647 C CA . VAL A 1 85 ? -8.461 -1.969 9.109 1.00 94.25 85 VAL A CA 1
ATOM 648 C C . VAL A 1 85 ? -8.875 -2.628 10.424 1.00 94.25 85 VAL A C 1
ATOM 650 O O . VAL A 1 85 ? -8.018 -2.854 11.280 1.00 94.25 85 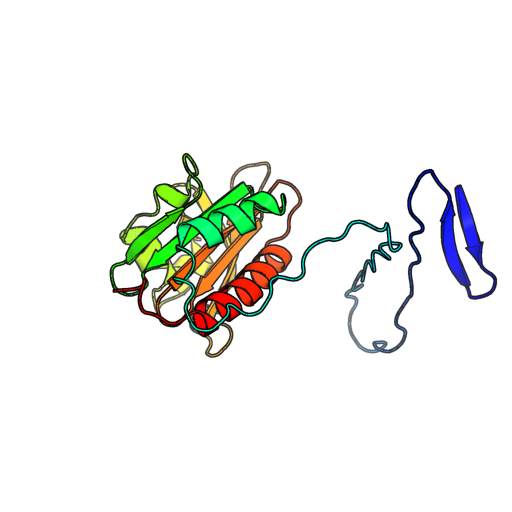VAL A O 1
ATOM 653 N N . SER A 1 86 ? -10.154 -2.948 10.601 1.00 93.88 86 SER A N 1
ATOM 654 C CA . SER A 1 86 ? -10.669 -3.564 11.825 1.00 93.88 86 SER A CA 1
ATOM 655 C C . SER A 1 86 ? -10.368 -5.058 11.845 1.00 93.88 86 SER A C 1
ATOM 657 O O . SER A 1 86 ? -9.712 -5.546 12.764 1.00 93.88 86 SER A O 1
ATOM 659 N N . THR A 1 87 ? -10.771 -5.779 10.796 1.00 95.44 87 THR A N 1
ATOM 660 C CA . THR A 1 87 ? -10.636 -7.245 10.736 1.00 95.44 87 THR A CA 1
ATOM 661 C C . THR A 1 87 ? -9.231 -7.701 10.341 1.00 95.44 87 THR A C 1
ATOM 663 O O . THR A 1 87 ? -8.875 -8.863 10.548 1.00 95.44 87 THR A O 1
ATOM 666 N N . ARG A 1 88 ? -8.405 -6.791 9.799 1.00 96.56 88 ARG A N 1
ATOM 667 C CA . ARG A 1 88 ? -7.048 -7.069 9.297 1.00 96.56 88 ARG A CA 1
ATOM 668 C C . ARG A 1 88 ? -7.047 -8.137 8.203 1.00 96.56 88 ARG A C 1
ATOM 670 O O . ARG A 1 88 ? -6.131 -8.953 8.143 1.00 96.56 88 ARG A O 1
ATOM 677 N N . ARG A 1 89 ? -8.086 -8.154 7.367 1.00 96.31 89 ARG A N 1
ATOM 678 C CA . ARG A 1 89 ? -8.238 -9.086 6.243 1.00 96.31 89 ARG A CA 1
ATOM 679 C C . ARG A 1 89 ? -8.127 -8.345 4.920 1.00 96.31 89 ARG A C 1
ATOM 681 O O . ARG A 1 89 ? -8.618 -7.224 4.808 1.00 96.31 89 ARG A O 1
ATOM 688 N N . VAL A 1 90 ? -7.506 -8.986 3.938 1.00 97.44 90 VAL A N 1
ATOM 689 C CA . VAL A 1 90 ? -7.594 -8.575 2.533 1.00 97.44 90 VAL A CA 1
ATOM 690 C C . VAL A 1 90 ? -9.049 -8.736 2.084 1.00 97.44 90 VAL A C 1
ATOM 692 O O . VAL A 1 90 ? -9.679 -9.744 2.398 1.00 97.44 90 VAL A O 1
ATOM 695 N N . MET A 1 91 ? -9.586 -7.707 1.433 1.00 96.25 91 MET A N 1
ATOM 696 C CA . MET A 1 91 ? -10.973 -7.635 0.958 1.00 96.25 91 MET A CA 1
ATOM 697 C C . MET A 1 91 ? -11.071 -7.665 -0.562 1.00 96.25 91 MET A C 1
ATOM 699 O O . MET A 1 91 ? -12.061 -8.143 -1.097 1.00 96.25 91 MET A O 1
ATOM 703 N N . ALA A 1 92 ? -10.044 -7.160 -1.234 1.00 96.88 92 ALA A N 1
ATOM 704 C CA . ALA A 1 92 ? -9.843 -7.261 -2.668 1.00 96.88 92 ALA A CA 1
ATOM 705 C C . ALA A 1 92 ? -8.341 -7.151 -2.935 1.00 96.88 92 ALA A C 1
ATOM 707 O O . ALA A 1 92 ? -7.643 -6.435 -2.207 1.00 96.88 92 ALA A O 1
ATOM 708 N N . ALA A 1 93 ? -7.847 -7.844 -3.951 1.00 98.19 93 ALA A N 1
ATOM 709 C CA . ALA A 1 93 ? -6.452 -7.770 -4.362 1.00 98.19 93 ALA A CA 1
ATOM 710 C C . ALA A 1 93 ? -6.305 -8.137 -5.838 1.00 98.19 93 ALA A C 1
ATOM 712 O O . ALA A 1 93 ? -7.228 -8.682 -6.444 1.00 98.19 93 ALA A O 1
ATOM 713 N N . THR A 1 94 ? -5.156 -7.812 -6.423 1.00 98.25 94 THR A N 1
ATOM 714 C CA . THR A 1 94 ? -4.799 -8.297 -7.755 1.00 98.25 94 THR A CA 1
ATOM 715 C C . THR A 1 94 ? -4.653 -9.822 -7.691 1.00 98.25 94 THR A C 1
ATOM 717 O O . THR A 1 94 ? -3.825 -10.296 -6.908 1.00 98.25 94 THR A O 1
ATOM 720 N N . PRO A 1 95 ? -5.420 -10.600 -8.479 1.00 95.81 95 PRO A N 1
ATOM 721 C CA . PRO A 1 95 ? -5.333 -12.058 -8.449 1.00 95.81 95 PRO A CA 1
ATOM 722 C C . PRO A 1 95 ? -3.921 -12.553 -8.775 1.00 95.81 95 PRO A C 1
ATOM 724 O O . PRO A 1 95 ? -3.327 -12.126 -9.767 1.00 95.81 95 PRO A O 1
ATOM 727 N N . GLY A 1 96 ? -3.374 -13.438 -7.937 1.00 96.25 96 GLY A N 1
ATOM 728 C CA . GLY A 1 96 ? -2.013 -13.962 -8.108 1.00 96.25 96 GLY A CA 1
ATOM 729 C C . GLY A 1 96 ? -0.903 -12.959 -7.762 1.00 96.25 96 GLY A C 1
ATOM 730 O O . GLY A 1 96 ? 0.281 -13.247 -7.959 1.00 96.25 96 GLY A O 1
ATOM 731 N N . GLY A 1 97 ? -1.265 -11.782 -7.246 1.00 96.75 97 GLY A N 1
ATOM 732 C CA . GLY A 1 97 ? -0.338 -10.805 -6.694 1.00 96.75 97 GLY A CA 1
ATOM 733 C C . GLY A 1 97 ? 0.242 -11.255 -5.352 1.00 96.75 97 GLY A C 1
ATOM 734 O O . GLY A 1 97 ? -0.349 -12.028 -4.605 1.00 96.75 97 GLY A O 1
ATOM 735 N N . SER A 1 98 ? 1.404 -10.717 -4.984 1.00 97.19 98 SER A N 1
ATOM 736 C CA . SER A 1 98 ? 1.977 -10.955 -3.653 1.00 97.19 98 SER A CA 1
ATOM 737 C C . SER A 1 98 ? 1.110 -10.343 -2.548 1.00 97.19 98 SER A C 1
ATOM 739 O O . SER A 1 98 ? 1.037 -10.880 -1.444 1.00 97.19 98 SER A O 1
ATOM 741 N N . LEU A 1 99 ? 0.447 -9.215 -2.828 1.00 98.19 99 LEU A N 1
ATOM 742 C CA . LEU A 1 99 ? -0.348 -8.486 -1.840 1.00 98.19 99 LEU A CA 1
ATOM 743 C C . LEU A 1 99 ? -1.655 -9.198 -1.454 1.00 98.19 99 LEU A C 1
ATOM 745 O O . LEU A 1 99 ? -2.181 -8.924 -0.373 1.00 98.19 99 LEU A O 1
ATOM 749 N N . GLU A 1 100 ? -2.130 -10.153 -2.260 1.00 97.81 100 GLU A N 1
ATOM 750 C CA . GLU A 1 100 ? -3.211 -11.082 -1.895 1.00 97.81 100 GLU A C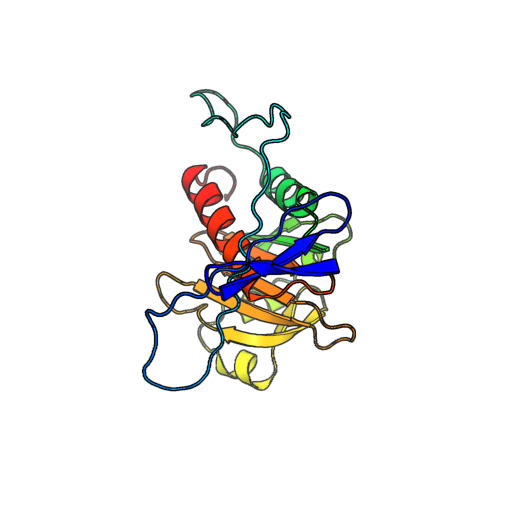A 1
ATOM 751 C C . GLU A 1 100 ? -2.873 -11.863 -0.612 1.00 97.81 100 GLU A C 1
ATOM 753 O O . GLU A 1 100 ? -3.738 -12.130 0.223 1.00 97.81 100 GLU A O 1
ATOM 758 N N . HIS A 1 101 ? -1.589 -12.154 -0.395 1.00 97.75 101 HIS A N 1
ATOM 759 C CA . HIS A 1 101 ? -1.098 -12.944 0.732 1.00 97.75 101 HIS A CA 1
ATOM 760 C C . HIS A 1 101 ? -0.733 -12.106 1.967 1.00 97.75 101 HIS A C 1
ATOM 762 O O . HIS A 1 101 ? -0.049 -12.593 2.872 1.00 97.75 101 HIS A O 1
ATOM 768 N N . LEU A 1 102 ? -1.171 -10.842 2.038 1.00 98.25 102 LEU A N 1
ATOM 769 C CA . LEU A 1 102 ? -0.936 -9.990 3.203 1.00 98.25 102 LEU A CA 1
ATOM 770 C C . LEU A 1 102 ? -1.487 -10.630 4.481 1.00 98.25 102 LEU A C 1
ATOM 772 O O . LEU A 1 102 ? -2.691 -10.814 4.673 1.00 98.25 102 LEU A O 1
ATOM 776 N N . THR A 1 103 ? -0.586 -10.908 5.418 1.00 98.12 103 THR A N 1
ATOM 777 C CA . THR A 1 103 ? -0.952 -11.572 6.668 1.00 98.12 103 THR A CA 1
ATOM 778 C C . THR A 1 103 ? -1.472 -10.578 7.706 1.00 98.12 103 THR A C 1
ATOM 780 O O . THR A 1 103 ? -1.048 -9.420 7.785 1.00 98.12 103 THR A O 1
ATOM 783 N N . ARG A 1 104 ? -2.305 -11.057 8.643 1.00 97.62 104 ARG A N 1
ATOM 784 C CA . ARG A 1 104 ? -2.743 -10.260 9.809 1.00 97.62 104 ARG A CA 1
ATOM 785 C C . ARG A 1 104 ? -1.572 -9.679 10.609 1.00 97.62 104 ARG A C 1
ATOM 787 O O . ARG A 1 104 ? -1.729 -8.633 11.238 1.00 97.62 104 ARG A O 1
ATOM 794 N N . ARG A 1 105 ? -0.423 -10.365 10.644 1.00 97.06 105 ARG A N 1
ATOM 795 C CA . ARG A 1 105 ? 0.788 -9.915 11.349 1.00 97.06 105 ARG A CA 1
ATOM 796 C C . ARG A 1 105 ? 1.432 -8.726 10.641 1.00 97.06 105 ARG A C 1
ATOM 798 O O . ARG A 1 105 ? 1.754 -7.740 11.299 1.00 97.06 105 ARG A O 1
ATOM 805 N N . GLU A 1 106 ? 1.572 -8.793 9.322 1.00 97.94 106 GLU A N 1
ATOM 806 C CA . GLU A 1 106 ? 2.099 -7.688 8.515 1.00 97.94 106 GLU A CA 1
ATOM 807 C C . GLU A 1 106 ? 1.196 -6.455 8.613 1.00 97.94 106 GLU A C 1
ATOM 809 O O . GLU A 1 106 ? 1.668 -5.366 8.937 1.00 97.94 106 GLU A O 1
ATOM 814 N N . ILE A 1 107 ? -0.121 -6.635 8.479 1.00 98.00 107 ILE A N 1
ATOM 815 C CA . ILE A 1 107 ? -1.097 -5.544 8.606 1.00 98.00 107 ILE A CA 1
ATOM 816 C C . ILE A 1 107 ? -1.066 -4.939 10.023 1.00 98.00 107 ILE A C 1
ATOM 818 O O . ILE A 1 107 ? -1.179 -3.723 10.199 1.00 98.00 107 ILE A O 1
ATOM 822 N N . ARG A 1 108 ? -0.882 -5.762 11.067 1.00 96.50 108 ARG A N 1
ATOM 823 C CA . ARG A 1 108 ? -0.667 -5.279 12.443 1.00 96.50 108 ARG A CA 1
ATOM 824 C C . ARG A 1 108 ? 0.575 -4.422 12.579 1.00 96.50 108 ARG A C 1
ATOM 826 O O . ARG A 1 108 ? 0.483 -3.368 13.200 1.00 96.50 108 ARG A O 1
ATOM 833 N N . ARG A 1 109 ? 1.682 -4.831 11.963 1.00 96.06 109 ARG A N 1
ATOM 834 C CA . ARG A 1 109 ? 2.922 -4.055 11.957 1.00 96.06 109 ARG A CA 1
ATOM 835 C C . ARG A 1 109 ? 2.716 -2.704 11.275 1.00 96.06 109 ARG A C 1
ATOM 837 O O . ARG A 1 109 ? 2.991 -1.687 11.896 1.00 96.06 109 ARG A O 1
ATOM 844 N N . ILE A 1 110 ? 2.136 -2.678 10.073 1.00 96.56 110 ILE A N 1
ATOM 845 C CA . ILE A 1 110 ? 1.839 -1.438 9.329 1.00 96.56 110 ILE A CA 1
ATOM 846 C C . ILE A 1 110 ? 1.035 -0.444 10.172 1.00 96.56 110 ILE A C 1
ATOM 848 O O . ILE A 1 110 ? 1.344 0.743 10.186 1.00 96.56 110 ILE A O 1
ATOM 852 N N . LEU A 1 111 ? 0.016 -0.925 10.882 1.00 95.06 111 LEU A N 1
ATOM 853 C CA . LEU A 1 111 ? -0.906 -0.099 11.663 1.00 95.06 111 LEU A CA 1
ATOM 854 C C . LEU A 1 111 ? -0.448 0.142 13.113 1.00 95.06 111 LEU A C 1
ATOM 856 O O . LEU A 1 111 ? -1.195 0.733 13.895 1.00 95.06 111 LEU A O 1
ATOM 860 N N . ALA A 1 112 ? 0.738 -0.332 13.500 1.00 93.81 112 ALA A N 1
ATOM 861 C CA . ALA A 1 112 ? 1.247 -0.173 14.856 1.00 93.81 112 ALA A CA 1
ATOM 862 C C . ALA A 1 112 ? 1.530 1.303 15.173 1.00 93.81 112 ALA A C 1
ATOM 864 O O . ALA A 1 112 ? 2.039 2.044 14.331 1.00 93.81 112 ALA A O 1
ATOM 865 N N . ARG A 1 113 ? 1.240 1.723 16.414 1.00 92.06 113 ARG A N 1
ATOM 866 C CA . ARG A 1 113 ? 1.563 3.081 16.886 1.00 92.06 113 ARG A CA 1
ATOM 867 C C . ARG A 1 113 ? 3.066 3.280 17.074 1.00 92.06 113 ARG A C 1
ATOM 869 O O . ARG A 1 113 ? 3.573 4.344 16.753 1.00 92.06 113 ARG A O 1
ATOM 876 N N . LYS A 1 114 ? 3.772 2.257 17.569 1.00 92.94 114 LYS A N 1
ATOM 877 C CA . LYS A 1 114 ? 5.237 2.265 17.674 1.00 92.94 114 LYS A CA 1
ATOM 878 C C . LYS A 1 114 ? 5.840 2.095 16.279 1.00 92.94 114 LYS A C 1
ATOM 880 O O . LYS A 1 114 ? 5.575 1.088 15.623 1.00 92.94 114 LYS A O 1
ATOM 885 N N . ARG A 1 115 ? 6.613 3.087 15.828 1.00 94.56 115 ARG A N 1
ATOM 886 C CA . ARG A 1 115 ? 7.128 3.178 14.446 1.00 94.56 115 ARG A CA 1
ATOM 887 C C . ARG A 1 115 ? 8.593 2.775 14.296 1.00 94.56 115 ARG A C 1
ATOM 889 O O . ARG A 1 115 ? 9.005 2.396 13.204 1.00 94.56 115 ARG A O 1
ATOM 896 N N . GLU A 1 116 ? 9.341 2.764 15.395 1.00 94.12 116 GLU A N 1
ATOM 897 C CA . GLU A 1 116 ? 10.785 2.502 15.445 1.00 94.12 116 GLU A CA 1
ATOM 898 C C . GLU A 1 116 ? 11.197 1.214 14.716 1.00 94.12 116 GLU A C 1
ATOM 900 O O . GLU A 1 116 ? 12.106 1.220 13.891 1.00 94.12 116 GLU A O 1
ATOM 905 N N . ALA A 1 117 ? 10.469 0.113 14.926 1.00 91.00 117 ALA A N 1
ATOM 906 C CA . ALA A 1 117 ? 10.771 -1.159 14.268 1.00 91.00 117 ALA A CA 1
ATOM 907 C C . ALA A 1 117 ? 10.585 -1.113 12.737 1.00 91.00 117 ALA A C 1
ATOM 909 O O . ALA A 1 117 ? 11.241 -1.860 12.014 1.00 91.00 117 ALA A O 1
ATOM 910 N N . ILE A 1 118 ? 9.683 -0.273 12.217 1.00 94.19 118 ILE A N 1
ATOM 911 C CA . ILE A 1 118 ? 9.524 -0.082 10.765 1.00 94.19 118 ILE A CA 1
ATOM 912 C C . ILE A 1 118 ? 10.640 0.811 10.228 1.00 94.19 118 ILE A C 1
ATOM 914 O O . ILE A 1 118 ? 11.159 0.534 9.151 1.00 94.19 118 ILE A O 1
ATOM 918 N N . GLN A 1 119 ? 11.035 1.837 10.980 1.00 92.81 119 GLN A N 1
ATOM 919 C CA . GLN A 1 119 ? 12.117 2.743 10.599 1.00 92.81 119 GLN A CA 1
ATOM 920 C C . GLN A 1 119 ? 13.468 2.022 10.521 1.00 92.81 119 GLN A C 1
ATOM 922 O O . GLN A 1 119 ? 14.195 2.202 9.551 1.00 92.81 119 GLN A O 1
ATOM 927 N N . THR A 1 120 ? 13.773 1.150 11.486 1.00 93.81 120 THR A N 1
ATOM 928 C CA . THR A 1 120 ? 15.063 0.442 11.550 1.00 93.81 120 THR A CA 1
ATOM 929 C C . THR A 1 120 ? 15.101 -0.830 10.700 1.00 93.81 120 THR A C 1
ATOM 931 O O . THR A 1 120 ? 16.082 -1.086 10.008 1.00 93.81 120 THR A O 1
ATOM 934 N N . GLN A 1 121 ? 14.038 -1.643 10.707 1.00 94.12 121 GLN A N 1
ATOM 935 C CA . GLN A 1 121 ? 14.048 -2.967 10.056 1.00 94.12 121 GLN A CA 1
ATOM 936 C C . GLN A 1 121 ? 13.290 -2.988 8.717 1.00 94.12 121 GLN A C 1
ATOM 938 O O . GLN A 1 121 ? 13.502 -3.875 7.877 1.00 94.12 121 GLN A O 1
ATOM 943 N N . GLY A 1 122 ? 12.409 -2.014 8.487 1.00 95.19 122 GLY A N 1
ATOM 944 C CA . GLY A 1 122 ? 11.416 -2.045 7.419 1.00 95.19 122 GLY A CA 1
ATOM 945 C C . GLY A 1 122 ? 10.197 -2.909 7.761 1.00 95.19 122 GLY A C 1
ATOM 946 O O . GLY A 1 122 ? 9.863 -3.166 8.925 1.00 95.19 122 GLY A O 1
ATOM 947 N N . VAL A 1 123 ? 9.500 -3.359 6.719 1.00 97.25 123 VAL A N 1
ATOM 948 C CA . VAL A 1 123 ? 8.267 -4.152 6.830 1.00 97.25 123 VAL A CA 1
ATOM 949 C C . VAL A 1 123 ? 8.195 -5.199 5.718 1.00 97.25 123 VAL A C 1
ATOM 951 O O . VAL A 1 123 ? 8.792 -5.021 4.659 1.00 97.25 123 VAL A O 1
ATOM 954 N N . SER A 1 124 ? 7.487 -6.300 5.969 1.00 97.81 124 SER A N 1
ATOM 955 C CA . SER A 1 124 ? 7.124 -7.286 4.946 1.00 97.81 124 SER A CA 1
ATOM 956 C C . SER A 1 124 ? 5.679 -7.059 4.513 1.00 97.81 124 SER A C 1
ATOM 958 O O . SER A 1 124 ? 4.836 -6.786 5.370 1.00 97.81 124 SER A O 1
ATOM 960 N N . LEU A 1 125 ? 5.407 -7.145 3.212 1.00 97.94 125 LEU A N 1
ATOM 961 C CA . LEU A 1 125 ? 4.078 -6.995 2.623 1.00 97.94 125 LEU A CA 1
ATOM 962 C C . LEU A 1 125 ? 3.811 -8.167 1.677 1.00 97.94 125 LEU A C 1
ATOM 964 O O . LEU A 1 125 ? 4.337 -8.172 0.566 1.00 97.94 125 LEU A O 1
ATOM 968 N N . GLY A 1 126 ? 3.053 -9.174 2.119 1.00 96.94 126 GLY A N 1
ATOM 969 C CA . GLY A 1 126 ? 2.816 -10.368 1.302 1.00 96.94 126 GLY A CA 1
ATOM 970 C C . GLY A 1 126 ? 4.123 -11.103 0.988 1.00 96.94 126 GLY A C 1
ATOM 971 O O . GLY A 1 126 ? 4.363 -11.512 -0.141 1.00 96.94 126 GLY A O 1
ATOM 972 N N . GLY A 1 127 ? 5.041 -11.147 1.961 1.00 96.62 127 GLY A N 1
ATOM 973 C CA . GLY A 1 127 ? 6.396 -11.688 1.786 1.00 96.62 127 GLY A CA 1
ATOM 974 C C . GLY A 1 127 ? 7.405 -10.740 1.118 1.00 96.62 127 GLY A C 1
ATOM 975 O O . GLY A 1 127 ? 8.614 -10.982 1.181 1.00 96.62 127 GLY A O 1
ATOM 976 N N . LEU A 1 128 ? 6.966 -9.619 0.532 1.00 97.12 128 LEU A N 1
ATOM 977 C CA . LEU A 1 128 ? 7.873 -8.630 -0.053 1.00 97.12 128 LEU A CA 1
ATOM 978 C C . LEU A 1 128 ? 8.552 -7.810 1.046 1.00 97.12 128 LEU A C 1
ATOM 980 O O . LEU A 1 128 ? 7.918 -7.012 1.734 1.00 97.12 128 LEU A O 1
ATOM 984 N N . ARG A 1 129 ? 9.874 -7.958 1.184 1.00 97.88 129 ARG A N 1
ATOM 985 C CA . ARG A 1 129 ? 10.668 -7.131 2.104 1.00 97.88 129 ARG A CA 1
ATOM 986 C C . ARG A 1 129 ? 10.793 -5.709 1.562 1.00 97.88 129 ARG A C 1
ATOM 988 O O . ARG A 1 129 ? 11.361 -5.504 0.489 1.00 97.88 129 ARG A O 1
ATOM 995 N N . CYS A 1 130 ? 10.354 -4.733 2.344 1.00 98.19 130 CYS A N 1
ATOM 996 C CA . CYS A 1 130 ? 10.333 -3.320 1.988 1.00 98.19 130 CYS A CA 1
ATOM 997 C C . CYS A 1 130 ? 11.137 -2.478 2.986 1.00 98.19 130 CYS A C 1
ATOM 999 O O . CYS A 1 130 ? 11.109 -2.720 4.194 1.00 98.19 130 CYS A O 1
ATOM 1001 N N . ALA A 1 131 ? 11.865 -1.490 2.472 1.00 97.44 131 ALA A N 1
ATOM 1002 C CA . ALA A 1 131 ? 12.494 -0.424 3.242 1.00 97.44 131 ALA A CA 1
ATOM 1003 C C . ALA A 1 131 ? 11.570 0.799 3.287 1.00 97.44 131 ALA A C 1
ATOM 1005 O O . ALA A 1 131 ? 10.858 1.073 2.316 1.00 97.44 131 ALA A O 1
ATOM 1006 N N . LEU A 1 132 ? 11.578 1.510 4.413 1.00 97.69 132 LEU A N 1
ATOM 1007 C CA . LEU A 1 132 ? 10.800 2.728 4.606 1.00 97.69 132 LEU A CA 1
ATOM 1008 C C . LEU A 1 132 ? 11.486 3.924 3.939 1.00 97.69 132 LEU A C 1
ATOM 1010 O O . LEU A 1 132 ? 12.691 4.092 4.092 1.00 97.69 132 LEU A O 1
ATOM 1014 N N . LEU A 1 133 ? 10.716 4.746 3.224 1.00 97.19 133 LEU A N 1
ATOM 1015 C CA . LEU A 1 133 ? 11.166 6.032 2.678 1.00 97.19 133 LEU A CA 1
ATOM 1016 C C . LEU A 1 133 ? 10.522 7.212 3.415 1.00 97.19 133 LEU A C 1
ATOM 1018 O O . LEU A 1 133 ? 11.202 8.174 3.749 1.00 97.19 133 LEU A O 1
ATOM 1022 N N . ARG A 1 134 ? 9.212 7.132 3.681 1.00 96.62 134 ARG A N 1
ATOM 1023 C CA . ARG A 1 134 ? 8.436 8.158 4.394 1.00 96.62 134 ARG A CA 1
ATOM 1024 C C . ARG A 1 134 ? 7.376 7.488 5.258 1.00 96.62 134 ARG A C 1
ATOM 1026 O O . ARG A 1 134 ? 6.698 6.580 4.777 1.00 96.62 134 ARG A O 1
ATOM 1033 N N . ASP A 1 135 ? 7.200 7.943 6.496 1.00 96.31 135 ASP A N 1
ATOM 1034 C CA . ASP A 1 135 ? 6.167 7.431 7.401 1.00 96.31 135 ASP A CA 1
ATOM 1035 C C . ASP A 1 135 ? 5.313 8.545 7.990 1.00 96.31 135 ASP A C 1
ATOM 1037 O O . ASP A 1 135 ? 5.749 9.264 8.880 1.00 96.31 135 ASP A O 1
ATOM 1041 N N . ASN A 1 136 ? 4.066 8.605 7.539 1.00 95.56 136 ASN A N 1
ATOM 1042 C CA . ASN A 1 136 ? 3.032 9.489 8.054 1.00 95.56 136 ASN A CA 1
ATOM 1043 C C . ASN A 1 136 ? 1.788 8.686 8.473 1.00 95.56 136 ASN A C 1
ATOM 1045 O O . ASN A 1 136 ? 0.672 9.205 8.481 1.00 95.56 136 ASN A O 1
ATOM 1049 N N . MET A 1 137 ? 1.941 7.394 8.806 1.00 95.06 137 MET A N 1
ATOM 1050 C CA . MET A 1 137 ? 0.812 6.489 9.075 1.00 95.06 137 MET A CA 1
ATOM 1051 C C . MET A 1 137 ? 0.004 6.894 10.317 1.00 95.06 137 MET A C 1
ATOM 1053 O O . MET A 1 137 ? -1.217 6.703 10.373 1.00 95.06 137 MET A O 1
ATOM 1057 N N . VAL A 1 138 ? 0.690 7.456 11.314 1.00 91.00 138 VAL A N 1
ATOM 1058 C CA . VAL A 1 138 ? 0.095 7.954 12.564 1.00 91.00 138 VAL A CA 1
ATOM 1059 C C . VAL A 1 138 ? -0.234 9.448 12.514 1.00 91.00 138 VAL A C 1
ATOM 1061 O O . VAL A 1 138 ? -0.991 9.916 13.363 1.00 91.00 138 VAL A O 1
ATOM 1064 N N . THR A 1 139 ? 0.254 10.171 11.502 1.00 89.50 139 THR A N 1
ATOM 1065 C CA . THR A 1 139 ? -0.019 11.596 11.292 1.00 89.50 139 THR A CA 1
ATOM 1066 C C . THR A 1 139 ? -1.481 11.794 10.864 1.00 89.50 139 THR A C 1
ATOM 1068 O O . THR A 1 139 ? -1.927 11.180 9.883 1.00 89.50 139 THR A O 1
ATOM 1071 N N . PRO A 1 140 ? -2.273 12.613 11.584 1.00 84.81 140 PRO A N 1
ATOM 1072 C CA . PRO A 1 140 ? -3.633 12.961 11.177 1.00 84.81 140 PRO A CA 1
ATOM 1073 C C . PRO A 1 140 ? -3.672 13.563 9.762 1.00 84.81 140 PRO A C 1
ATOM 1075 O O . PRO A 1 140 ? -2.755 14.260 9.352 1.00 84.81 140 PRO A O 1
ATOM 1078 N N . GLY A 1 141 ? -4.724 13.273 8.990 1.00 83.00 141 GLY A N 1
ATOM 1079 C CA . GLY A 1 141 ? -4.887 13.773 7.612 1.00 83.00 141 GLY A CA 1
ATOM 1080 C C . GLY A 1 141 ? -4.067 13.029 6.547 1.00 83.00 141 GLY A C 1
ATOM 1081 O O . GLY A 1 141 ? -4.609 12.670 5.500 1.00 83.00 141 GLY A O 1
ATOM 1082 N N . GLU A 1 142 ? -2.803 12.711 6.822 1.00 83.81 142 GLU A N 1
ATOM 1083 C CA . GLU A 1 142 ? -1.934 12.026 5.860 1.00 83.81 142 GLU A CA 1
ATOM 1084 C C . GLU A 1 142 ? -2.123 10.510 5.846 1.00 83.81 142 GLU A C 1
ATOM 1086 O O . GLU A 1 142 ? -2.479 9.944 4.811 1.00 83.81 142 GLU A O 1
ATOM 1091 N N . ARG A 1 143 ? -1.911 9.853 6.995 1.00 94.62 143 ARG A N 1
ATOM 1092 C CA . ARG A 1 143 ? -2.118 8.409 7.199 1.00 94.62 143 ARG A CA 1
ATOM 1093 C C . ARG A 1 143 ? -1.539 7.547 6.066 1.00 94.62 143 ARG A C 1
ATOM 1095 O O . ARG A 1 143 ? -2.216 6.653 5.556 1.00 94.62 143 ARG A O 1
ATOM 1102 N N . SER A 1 144 ? -0.308 7.831 5.646 1.00 97.12 144 SER A N 1
ATOM 1103 C CA . SER A 1 144 ? 0.333 7.154 4.511 1.00 97.12 144 SER A CA 1
ATOM 1104 C C . SER A 1 144 ? 1.782 6.761 4.788 1.00 97.12 144 SER A C 1
ATOM 1106 O O . SER A 1 144 ? 2.385 7.241 5.743 1.00 97.12 144 SER A O 1
ATOM 1108 N N . MET A 1 145 ? 2.330 5.862 3.977 1.00 97.81 145 MET A N 1
ATOM 1109 C CA . MET A 1 145 ? 3.745 5.501 3.976 1.00 97.81 145 MET A CA 1
ATOM 1110 C C . MET A 1 145 ? 4.223 5.310 2.545 1.00 97.81 145 MET A C 1
ATOM 1112 O O . MET A 1 145 ? 3.525 4.694 1.737 1.00 97.81 145 MET A O 1
ATOM 1116 N N . ASP A 1 146 ? 5.451 5.739 2.292 1.00 98.38 146 ASP A N 1
ATOM 1117 C CA . ASP A 1 146 ? 6.184 5.422 1.075 1.00 98.38 146 ASP A CA 1
ATOM 1118 C C . ASP A 1 146 ? 7.263 4.400 1.403 1.00 98.38 146 ASP A C 1
ATOM 1120 O O . ASP A 1 146 ? 8.023 4.547 2.364 1.00 98.38 146 ASP A O 1
ATOM 1124 N N . LEU A 1 147 ? 7.328 3.352 0.597 1.00 98.56 147 LEU A N 1
ATOM 1125 C CA . LEU A 1 147 ? 8.202 2.210 0.778 1.00 98.56 147 LEU A CA 1
ATOM 1126 C C . LEU A 1 147 ? 8.894 1.872 -0.546 1.00 98.56 147 LEU A C 1
ATOM 1128 O O . LEU A 1 147 ? 8.452 2.249 -1.634 1.00 98.56 147 LEU A O 1
ATOM 1132 N N . ARG A 1 148 ? 9.965 1.087 -0.458 1.00 97.94 148 ARG A N 1
ATOM 1133 C CA . ARG A 1 148 ? 10.628 0.502 -1.624 1.00 97.94 148 ARG A CA 1
ATOM 1134 C C . ARG A 1 148 ? 10.982 -0.951 -1.363 1.00 97.94 148 ARG A C 1
ATOM 1136 O O . ARG A 1 148 ? 11.502 -1.272 -0.296 1.00 97.94 148 ARG A O 1
ATOM 1143 N N . THR A 1 149 ? 10.730 -1.842 -2.319 1.00 98.12 149 THR A N 1
ATOM 1144 C CA . THR A 1 149 ? 11.126 -3.252 -2.169 1.00 98.12 149 THR A CA 1
ATOM 1145 C C . THR A 1 149 ? 12.651 -3.367 -2.104 1.00 98.12 149 THR A C 1
ATOM 1147 O O . THR A 1 149 ? 13.354 -2.724 -2.883 1.00 98.12 149 THR A O 1
ATOM 1150 N N . LYS A 1 150 ? 13.175 -4.217 -1.215 1.00 96.31 150 LYS A N 1
ATOM 1151 C CA . LYS A 1 150 ? 14.625 -4.433 -1.051 1.00 96.31 150 LYS A CA 1
ATOM 1152 C C . LYS A 1 150 ? 15.235 -5.268 -2.189 1.00 96.31 150 LYS A C 1
ATOM 1154 O O . LYS A 1 150 ? 16.426 -5.152 -2.454 1.00 96.31 150 LYS A O 1
ATOM 1159 N N . HIS A 1 151 ? 14.431 -6.095 -2.862 1.00 92.19 151 HIS A N 1
ATOM 1160 C CA . HIS A 1 151 ? 14.869 -6.893 -4.014 1.00 92.19 151 HIS A CA 1
ATOM 1161 C C . HIS A 1 151 ? 15.205 -6.014 -5.235 1.00 92.19 151 HIS A C 1
ATOM 1163 O O . HIS A 1 151 ? 14.695 -4.897 -5.350 1.00 92.19 151 HIS A O 1
ATOM 1169 N N . ARG A 1 152 ? 16.045 -6.518 -6.152 1.00 89.25 152 ARG A N 1
ATOM 1170 C CA . ARG A 1 152 ? 16.467 -5.828 -7.382 1.00 89.25 152 ARG A CA 1
ATOM 1171 C C . ARG A 1 152 ? 15.831 -6.476 -8.631 1.00 89.25 152 ARG A C 1
ATOM 1173 O O . ARG A 1 152 ? 15.844 -7.693 -8.732 1.00 89.25 152 ARG A O 1
ATOM 1180 N N . PRO A 1 153 ? 15.287 -5.702 -9.587 1.00 90.06 153 PRO A N 1
ATOM 1181 C CA . PRO A 1 153 ? 15.100 -4.257 -9.523 1.00 90.06 153 PRO A CA 1
ATOM 1182 C C . PRO A 1 153 ? 14.072 -3.882 -8.450 1.00 90.06 153 PRO A C 1
ATOM 1184 O O . PRO A 1 153 ? 13.087 -4.587 -8.228 1.00 90.06 153 PRO A O 1
ATOM 1187 N N . SER A 1 154 ? 14.331 -2.768 -7.767 1.00 94.94 154 SER A N 1
ATOM 1188 C CA . SER A 1 154 ? 13.476 -2.300 -6.682 1.00 94.94 154 SER A CA 1
ATOM 1189 C C . SER A 1 154 ? 12.264 -1.552 -7.225 1.00 94.94 154 SER A C 1
ATOM 1191 O O . SER A 1 154 ? 12.370 -0.795 -8.190 1.00 94.94 154 SER A O 1
ATOM 1193 N N . ARG A 1 155 ? 11.110 -1.758 -6.591 1.00 97.88 155 ARG A N 1
ATOM 1194 C CA . ARG A 1 155 ? 9.824 -1.171 -6.974 1.00 97.88 155 ARG A CA 1
ATOM 1195 C C . ARG A 1 155 ? 9.312 -0.255 -5.873 1.00 97.88 155 ARG A C 1
ATOM 1197 O O . ARG A 1 155 ? 9.529 -0.528 -4.688 1.00 97.88 155 ARG A O 1
ATOM 1204 N N . GLY A 1 156 ? 8.665 0.836 -6.274 1.00 98.38 156 GLY A N 1
ATOM 1205 C CA . GLY A 1 156 ? 7.965 1.723 -5.355 1.00 98.38 156 GLY A CA 1
ATOM 1206 C C . GLY A 1 156 ? 6.745 1.027 -4.765 1.00 98.38 156 GLY A C 1
ATOM 1207 O O . GLY A 1 156 ? 6.063 0.265 -5.449 1.00 98.38 156 GLY A O 1
ATOM 1208 N N . VAL A 1 157 ? 6.483 1.286 -3.490 1.00 98.75 157 VAL A N 1
ATOM 1209 C CA . VAL A 1 157 ? 5.288 0.820 -2.793 1.00 98.75 157 VAL A CA 1
ATOM 1210 C C . VAL A 1 157 ? 4.690 1.998 -2.038 1.00 98.75 157 VAL A C 1
ATOM 1212 O O . VAL A 1 157 ? 5.412 2.724 -1.357 1.00 98.75 157 VAL A O 1
ATOM 1215 N N . ALA A 1 158 ? 3.379 2.179 -2.137 1.00 98.69 158 ALA A N 1
ATOM 1216 C CA . ALA A 1 158 ? 2.646 3.151 -1.338 1.00 98.69 158 ALA A CA 1
ATOM 1217 C C . ALA A 1 158 ? 1.616 2.445 -0.466 1.00 98.69 158 ALA A C 1
ATOM 1219 O O . ALA A 1 158 ? 0.944 1.506 -0.894 1.00 98.69 158 ALA A O 1
ATOM 1220 N N . VAL A 1 159 ? 1.478 2.923 0.764 1.00 98.56 159 VAL A N 1
ATOM 1221 C CA . VAL A 1 159 ? 0.461 2.451 1.696 1.00 98.56 159 VAL A CA 1
ATOM 1222 C C . VAL A 1 159 ? -0.348 3.642 2.170 1.00 98.56 159 VAL A C 1
ATOM 1224 O O . VAL A 1 159 ? 0.223 4.627 2.628 1.00 98.56 159 VAL A O 1
ATOM 1227 N N . ARG A 1 160 ? -1.676 3.557 2.119 1.00 97.75 160 ARG A N 1
ATOM 1228 C CA . ARG A 1 160 ? -2.550 4.625 2.609 1.00 97.75 160 ARG A CA 1
ATOM 1229 C C . ARG A 1 160 ? -3.705 4.084 3.428 1.00 97.75 160 ARG A C 1
ATOM 1231 O O . ARG A 1 160 ? -4.381 3.149 3.025 1.00 97.75 160 ARG A O 1
ATOM 1238 N N . ARG A 1 161 ? -3.967 4.704 4.573 1.00 95.62 161 ARG A N 1
ATOM 1239 C CA . ARG A 1 161 ? -5.026 4.311 5.498 1.00 95.62 161 ARG A CA 1
ATOM 1240 C C . ARG A 1 161 ? -6.183 5.308 5.481 1.00 95.62 161 ARG A C 1
ATOM 1242 O O . ARG A 1 161 ? -6.010 6.508 5.686 1.00 95.62 161 ARG A O 1
ATOM 1249 N N . THR A 1 162 ? -7.389 4.785 5.309 1.00 92.31 162 THR A N 1
ATOM 1250 C CA . THR A 1 162 ? -8.662 5.475 5.543 1.00 92.31 162 THR A CA 1
ATOM 1251 C C . THR A 1 162 ? -9.223 5.092 6.917 1.00 92.31 162 THR A C 1
ATOM 1253 O O . THR A 1 162 ? -8.533 4.492 7.740 1.00 92.31 162 THR A O 1
ATOM 1256 N N . ARG A 1 163 ? -10.475 5.460 7.216 1.00 89.31 163 ARG A N 1
ATOM 1257 C CA . ARG A 1 163 ? -11.130 5.035 8.464 1.00 89.31 163 ARG A CA 1
ATOM 1258 C C . ARG A 1 163 ? -11.275 3.510 8.545 1.00 89.31 163 ARG A C 1
ATOM 1260 O O . ARG A 1 163 ? -11.081 2.949 9.616 1.00 89.31 163 ARG A O 1
ATOM 1267 N N . HIS A 1 164 ? -11.584 2.869 7.421 1.00 90.44 164 HIS A N 1
ATOM 1268 C CA . HIS A 1 164 ? -11.986 1.461 7.367 1.00 90.44 164 HIS A CA 1
ATOM 1269 C C . HIS A 1 164 ? -11.076 0.601 6.487 1.00 90.44 164 HIS A C 1
ATOM 1271 O O . HIS A 1 164 ? -11.011 -0.608 6.684 1.00 90.44 164 HIS A O 1
ATOM 1277 N N . LEU A 1 165 ? -10.348 1.210 5.548 1.00 94.75 165 LEU A N 1
ATOM 1278 C CA . LEU A 1 165 ? -9.504 0.507 4.587 1.00 94.75 165 LEU A CA 1
ATOM 1279 C C . LEU A 1 165 ? -8.039 0.918 4.693 1.00 94.75 165 LEU A C 1
ATOM 1281 O O . LEU A 1 165 ? -7.706 2.063 4.994 1.00 94.75 165 LEU A O 1
ATOM 1285 N N . LEU A 1 166 ? -7.167 -0.030 4.396 1.00 97.19 166 LEU A N 1
ATOM 1286 C CA . LEU A 1 166 ? -5.749 0.147 4.160 1.00 97.19 166 LEU A CA 1
ATOM 1287 C C . LEU A 1 166 ? -5.484 -0.257 2.708 1.00 97.19 166 LEU A C 1
ATOM 1289 O O . LEU A 1 166 ? -5.704 -1.403 2.332 1.00 97.19 166 LEU A O 1
ATOM 1293 N N . LEU A 1 167 ? -5.051 0.705 1.906 1.00 97.94 167 LEU A N 1
ATOM 1294 C CA . LEU A 1 167 ? -4.680 0.536 0.511 1.00 97.94 167 LEU A CA 1
ATOM 1295 C C . LEU A 1 167 ? -3.183 0.254 0.457 1.00 97.94 167 LEU A C 1
ATOM 1297 O O . LEU A 1 167 ? -2.404 1.001 1.054 1.00 97.94 167 LEU A O 1
ATOM 1301 N N . VAL A 1 168 ? -2.785 -0.791 -0.259 1.00 98.62 168 VAL A N 1
ATOM 1302 C CA . VAL A 1 168 ? -1.384 -1.128 -0.519 1.00 98.62 168 VAL A CA 1
ATOM 1303 C C . VAL A 1 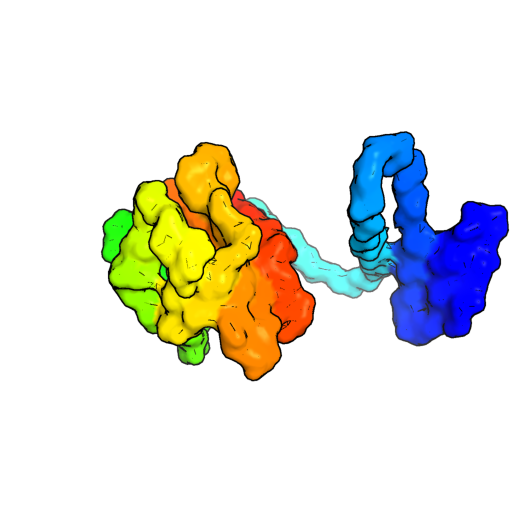168 ? -1.210 -1.234 -2.027 1.00 98.62 168 VAL A C 1
ATOM 1305 O O . VAL A 1 168 ? -1.888 -2.033 -2.664 1.00 98.62 168 VAL A O 1
ATOM 1308 N N . LEU A 1 169 ? -0.351 -0.395 -2.603 1.00 98.69 169 LEU A N 1
ATOM 1309 C CA . LEU A 1 169 ? -0.069 -0.350 -4.037 1.00 98.69 169 LEU A CA 1
ATOM 1310 C C . LEU A 1 169 ? 1.410 -0.655 -4.262 1.00 98.69 169 LEU A C 1
ATOM 1312 O O . LEU A 1 169 ? 2.273 -0.042 -3.632 1.00 98.69 169 LEU A O 1
ATOM 1316 N N . LEU A 1 170 ? 1.700 -1.554 -5.195 1.00 98.56 170 LEU A N 1
ATOM 1317 C CA . LEU A 1 170 ? 3.037 -1.842 -5.704 1.00 98.56 170 LEU A CA 1
ATOM 1318 C C . LEU A 1 170 ? 3.120 -1.347 -7.145 1.00 98.56 170 LEU A C 1
ATOM 1320 O O . LEU A 1 170 ? 2.290 -1.701 -7.976 1.00 98.56 170 LEU A O 1
ATOM 1324 N N . GLY A 1 171 ? 4.128 -0.540 -7.455 1.00 98.19 171 GLY A N 1
ATOM 1325 C CA . GLY A 1 171 ? 4.311 0.011 -8.793 1.00 98.19 171 GLY A CA 1
ATOM 1326 C C . GLY A 1 171 ? 4.996 -0.954 -9.748 1.00 98.19 171 GLY A C 1
ATOM 1327 O O . GLY A 1 171 ? 5.788 -1.812 -9.341 1.00 98.19 171 GLY A O 1
ATOM 1328 N N . ASN A 1 172 ? 4.759 -0.743 -11.040 1.00 97.19 172 ASN A N 1
ATOM 1329 C CA . ASN A 1 172 ? 5.618 -1.286 -12.084 1.00 97.19 172 ASN A CA 1
ATOM 1330 C C . ASN A 1 172 ? 7.058 -0.757 -11.952 1.00 97.19 172 ASN A C 1
ATOM 1332 O O . ASN A 1 172 ? 7.350 0.183 -11.204 1.00 97.19 172 ASN A O 1
ATOM 1336 N N . ARG A 1 173 ? 8.002 -1.396 -12.651 1.00 94.81 173 ARG A N 1
ATOM 1337 C CA . ARG A 1 173 ? 9.402 -0.941 -12.662 1.00 94.81 173 ARG A CA 1
ATOM 1338 C C . ARG A 1 173 ? 9.460 0.513 -13.147 1.00 94.81 173 ARG A C 1
ATOM 1340 O O . ARG A 1 173 ? 8.795 0.865 -14.110 1.00 94.81 173 ARG A O 1
ATOM 1347 N N . GLY A 1 174 ? 10.240 1.347 -12.459 1.00 94.19 174 GLY A N 1
ATOM 1348 C CA . GLY A 1 174 ? 10.358 2.779 -12.762 1.00 94.19 174 GLY A CA 1
ATOM 1349 C C . GLY A 1 174 ? 9.288 3.671 -12.121 1.00 94.19 174 GLY A C 1
ATOM 1350 O O . GLY A 1 174 ? 9.486 4.879 -12.053 1.00 94.19 174 GLY A O 1
ATOM 1351 N N . ILE A 1 175 ? 8.207 3.109 -11.568 1.00 97.75 175 ILE A N 1
ATOM 1352 C CA . ILE A 1 175 ? 7.161 3.897 -10.906 1.00 97.75 175 ILE A CA 1
ATOM 1353 C C . ILE A 1 175 ? 7.567 4.222 -9.461 1.00 97.75 175 ILE A C 1
ATOM 1355 O O . ILE A 1 175 ? 7.895 3.332 -8.666 1.00 97.75 175 ILE A O 1
ATOM 1359 N N . SER A 1 176 ? 7.555 5.514 -9.115 1.00 96.69 176 SER A N 1
ATOM 1360 C CA . SER A 1 176 ? 7.952 6.006 -7.791 1.00 96.69 176 SER A CA 1
ATOM 1361 C C . SER A 1 176 ? 6.858 5.781 -6.740 1.00 96.69 176 SER A C 1
ATOM 1363 O O . SER A 1 176 ? 5.663 5.796 -7.035 1.00 96.69 176 SER A O 1
ATOM 1365 N N . SER A 1 177 ? 7.256 5.609 -5.477 1.00 97.75 177 SER A N 1
ATOM 1366 C CA . SER A 1 177 ? 6.307 5.485 -4.362 1.00 97.75 177 SER A CA 1
ATOM 1367 C C . SER A 1 177 ? 5.465 6.748 -4.165 1.00 97.75 177 SER A C 1
ATOM 1369 O O . SER A 1 177 ? 4.281 6.631 -3.878 1.00 97.75 177 SER A O 1
ATOM 1371 N N . GLY A 1 178 ? 6.028 7.941 -4.396 1.00 97.75 178 GLY A N 1
ATOM 1372 C CA . GLY A 1 178 ? 5.284 9.203 -4.302 1.00 97.75 178 GLY A CA 1
ATOM 1373 C C . GLY A 1 178 ? 4.145 9.296 -5.322 1.00 97.75 178 GLY A C 1
ATOM 1374 O O . GLY A 1 178 ? 3.035 9.701 -4.977 1.00 97.75 178 GLY A O 1
ATOM 1375 N N . PHE A 1 179 ? 4.378 8.827 -6.552 1.00 97.75 179 PHE A N 1
ATOM 1376 C CA . PHE A 1 179 ? 3.335 8.741 -7.573 1.00 97.75 179 PHE A CA 1
ATOM 1377 C C . PHE A 1 179 ? 2.205 7.783 -7.157 1.00 97.75 179 PHE A C 1
ATOM 1379 O O . PHE A 1 179 ? 1.022 8.124 -7.223 1.00 97.75 179 PHE A O 1
ATOM 1386 N N . LEU A 1 180 ? 2.561 6.600 -6.645 1.00 98.38 180 LEU A N 1
ATOM 1387 C CA . LEU A 1 180 ? 1.585 5.634 -6.126 1.00 98.38 180 LEU A CA 1
ATOM 1388 C C . LEU A 1 180 ? 0.822 6.177 -4.911 1.00 98.38 180 LEU A C 1
ATOM 1390 O O . LEU A 1 180 ? -0.367 5.903 -4.760 1.00 98.38 180 LEU A O 1
ATOM 1394 N N . ASN A 1 181 ? 1.473 6.965 -4.053 1.00 97.75 181 ASN A N 1
ATOM 1395 C CA . ASN A 1 181 ? 0.832 7.591 -2.898 1.00 97.75 181 ASN A CA 1
ATOM 1396 C C . ASN A 1 181 ? -0.245 8.585 -3.338 1.00 97.75 181 ASN A C 1
ATOM 1398 O O . ASN A 1 181 ? -1.352 8.569 -2.795 1.00 97.75 181 ASN A O 1
ATOM 1402 N N . HIS A 1 182 ? 0.032 9.377 -4.378 1.00 96.69 182 HIS A N 1
ATOM 1403 C CA . HIS A 1 182 ? -0.960 10.275 -4.963 1.00 96.69 182 HIS A CA 1
ATOM 1404 C C . HIS A 1 182 ? -2.174 9.508 -5.518 1.00 96.69 182 HIS A C 1
ATOM 1406 O O . HIS A 1 182 ? -3.316 9.870 -5.228 1.00 96.69 182 HIS A O 1
ATOM 1412 N N . LYS A 1 183 ? -1.963 8.385 -6.216 1.00 96.75 183 LYS A N 1
ATOM 1413 C CA . LYS A 1 183 ? -3.074 7.509 -6.635 1.00 96.75 183 LYS A CA 1
ATOM 1414 C C . LYS A 1 183 ? -3.863 6.952 -5.459 1.00 96.75 183 LYS A C 1
ATOM 1416 O O . LYS A 1 183 ? -5.092 7.012 -5.446 1.00 96.75 183 LYS A O 1
ATOM 1421 N N . ALA A 1 184 ? -3.171 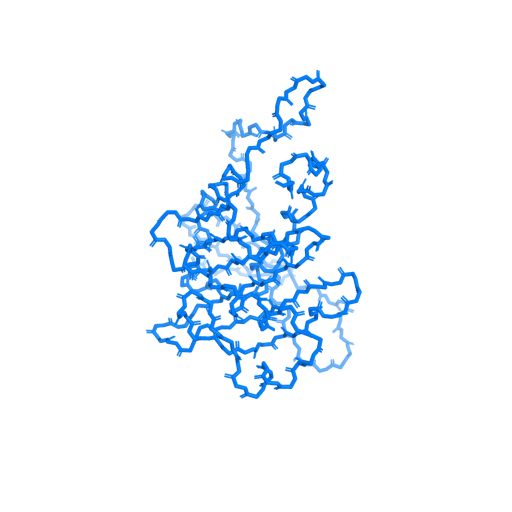6.448 -4.440 1.00 96.88 184 ALA A N 1
ATOM 1422 C CA . ALA A 1 184 ? -3.813 5.934 -3.239 1.00 96.88 184 ALA A CA 1
ATOM 1423 C C . ALA A 1 184 ? -4.624 7.032 -2.523 1.00 96.88 184 ALA A C 1
ATOM 1425 O O . ALA A 1 184 ? -5.689 6.752 -1.972 1.00 96.88 184 ALA A O 1
ATOM 1426 N N . TYR A 1 185 ? -4.163 8.289 -2.550 1.00 95.38 185 TYR A N 1
ATOM 1427 C CA . TYR A 1 185 ? -4.900 9.451 -2.045 1.00 95.38 185 TYR A CA 1
ATOM 1428 C C . TYR A 1 185 ? -6.215 9.669 -2.799 1.00 95.38 185 TYR A C 1
ATOM 1430 O O . TYR A 1 185 ? -7.271 9.761 -2.163 1.00 95.38 185 TYR A O 1
ATOM 1438 N N . GLN A 1 186 ? -6.161 9.707 -4.133 1.00 94.31 186 GLN A N 1
ATOM 1439 C CA . GLN A 1 186 ? -7.339 9.888 -4.983 1.00 94.31 186 GLN A CA 1
ATOM 1440 C C . GLN A 1 186 ? -8.340 8.743 -4.788 1.00 94.31 186 GLN A C 1
ATOM 1442 O O . GLN A 1 186 ? -9.520 8.982 -4.523 1.00 94.31 186 GLN A O 1
ATOM 1447 N N . MET A 1 187 ? -7.862 7.497 -4.790 1.00 92.69 187 MET A N 1
ATOM 1448 C CA . MET A 1 187 ? -8.709 6.332 -4.549 1.00 92.69 187 MET A CA 1
ATOM 1449 C C . MET A 1 187 ? -9.352 6.357 -3.163 1.00 92.69 187 MET A C 1
ATOM 1451 O O . MET A 1 187 ? -10.547 6.098 -3.019 1.00 92.69 187 MET A O 1
ATOM 1455 N N . ALA A 1 188 ? -8.587 6.710 -2.130 1.00 91.94 188 ALA A N 1
ATOM 1456 C CA . ALA 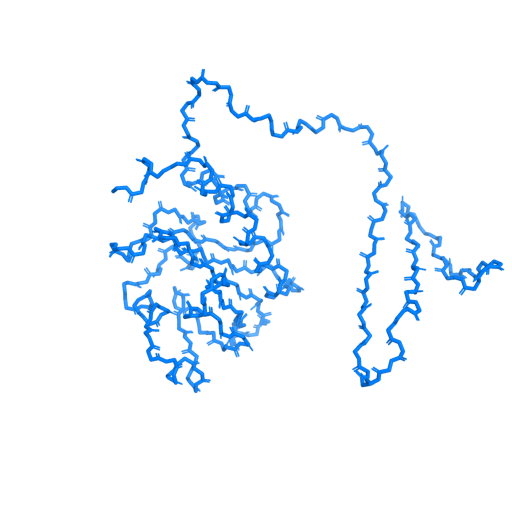A 1 188 ? -9.123 6.854 -0.788 1.00 91.94 188 ALA A CA 1
ATOM 1457 C C . ALA A 1 188 ? -10.241 7.909 -0.730 1.00 91.94 188 ALA A C 1
ATOM 1459 O O . ALA A 1 188 ? -11.158 7.765 0.078 1.00 91.94 188 ALA A O 1
ATOM 1460 N N . ALA A 1 189 ? -10.179 8.966 -1.548 1.00 89.62 189 ALA A N 1
ATOM 1461 C CA . ALA A 1 189 ? -11.252 9.951 -1.661 1.00 89.62 189 ALA A CA 1
ATOM 1462 C C . ALA A 1 189 ? -12.501 9.374 -2.344 1.00 89.62 189 ALA A C 1
ATOM 1464 O O . ALA A 1 189 ? -13.603 9.589 -1.843 1.00 89.62 189 ALA A O 1
ATOM 1465 N N . CYS A 1 190 ? -12.343 8.593 -3.416 1.00 87.69 190 CYS A N 1
ATOM 1466 C CA . CYS A 1 190 ? -13.452 7.894 -4.073 1.00 87.69 190 CYS A CA 1
ATOM 1467 C C . CYS A 1 190 ? -14.158 6.911 -3.126 1.00 87.69 190 CYS A C 1
ATOM 1469 O O . CYS A 1 190 ? -15.376 6.968 -2.986 1.00 87.69 190 CYS A O 1
ATOM 1471 N N . LEU A 1 191 ? -13.398 6.074 -2.412 1.00 86.38 191 LEU A N 1
ATOM 1472 C CA . LEU A 1 191 ? -13.939 5.091 -1.463 1.00 86.38 191 LEU A CA 1
ATOM 1473 C C . LEU A 1 191 ? -14.673 5.744 -0.283 1.00 86.38 191 LEU A C 1
ATOM 1475 O O . LEU A 1 191 ? -15.639 5.189 0.227 1.00 86.38 191 LEU A O 1
ATOM 1479 N N . ARG A 1 192 ? -14.253 6.943 0.150 1.00 83.69 192 ARG A N 1
ATOM 1480 C CA . ARG A 1 192 ? -14.985 7.710 1.175 1.00 83.69 192 ARG A CA 1
ATOM 1481 C C . ARG A 1 192 ? -16.342 8.204 0.675 1.00 83.69 192 ARG A C 1
ATOM 1483 O O . ARG A 1 192 ? -17.280 8.235 1.461 1.00 83.69 192 ARG A O 1
ATOM 1490 N N . LYS A 1 193 ? -16.433 8.598 -0.599 1.00 79.12 193 LYS A N 1
ATOM 1491 C CA . LYS A 1 193 ? -17.676 9.083 -1.219 1.00 79.12 193 LYS A CA 1
ATOM 1492 C C . LYS A 1 193 ? -18.661 7.952 -1.518 1.00 79.12 193 LYS A C 1
ATOM 1494 O O . LYS A 1 193 ? -19.858 8.180 -1.456 1.00 79.12 193 LYS A O 1
ATOM 1499 N N . ALA A 1 194 ? -18.158 6.753 -1.816 1.00 71.81 194 ALA A N 1
ATOM 1500 C CA . ALA A 1 194 ? -18.981 5.590 -2.141 1.00 71.81 194 ALA A CA 1
ATOM 1501 C C . ALA A 1 194 ? -19.803 5.057 -0.950 1.00 71.81 194 ALA A C 1
ATOM 1503 O O . ALA A 1 194 ? -20.795 4.384 -1.161 1.00 71.81 194 ALA A O 1
ATOM 1504 N N . GLY A 1 195 ? -19.456 5.391 0.295 1.00 63.12 195 GLY A N 1
ATOM 1505 C CA . GLY A 1 195 ? -20.202 4.925 1.467 1.00 63.12 195 GLY A CA 1
ATOM 1506 C C . GLY A 1 195 ? -19.803 3.512 1.915 1.00 63.12 195 GLY A C 1
ATOM 1507 O O . GLY A 1 195 ? -19.411 2.649 1.137 1.00 63.12 195 GLY A O 1
ATOM 1508 N N . SER A 1 196 ? -19.840 3.298 3.229 1.00 54.94 196 SER A N 1
ATOM 1509 C CA . SER A 1 196 ? -19.179 2.185 3.924 1.00 54.94 196 SER A CA 1
ATOM 1510 C C . SER A 1 196 ? -19.919 0.840 3.894 1.00 54.94 196 SER A C 1
ATOM 1512 O O . SER A 1 196 ? -19.514 -0.067 4.618 1.00 54.94 196 SER A O 1
ATOM 1514 N N . SER A 1 197 ? -20.997 0.682 3.120 1.00 54.84 197 SER A N 1
ATOM 1515 C CA . SER A 1 197 ? -21.865 -0.510 3.195 1.00 54.84 197 SER A CA 1
ATOM 1516 C C . SER A 1 197 ? -21.195 -1.809 2.725 1.00 54.84 197 SER A C 1
ATOM 1518 O O . SER A 1 197 ? -21.679 -2.883 3.055 1.00 54.84 197 SER A O 1
ATOM 1520 N N . GLN A 1 198 ? -20.050 -1.733 2.039 1.00 53.81 198 GLN A N 1
ATOM 1521 C CA . GLN A 1 198 ? -19.234 -2.897 1.655 1.00 53.81 198 GLN A CA 1
ATOM 1522 C C . GLN A 1 198 ? -18.097 -3.233 2.641 1.00 53.81 198 GLN A C 1
ATOM 1524 O O . GLN A 1 198 ? -17.257 -4.080 2.349 1.00 53.81 198 GLN A O 1
ATOM 1529 N N . LEU A 1 199 ? -18.002 -2.530 3.776 1.00 53.88 199 LEU A N 1
ATOM 1530 C CA . LEU A 1 199 ? -16.860 -2.605 4.704 1.00 53.88 199 LEU A CA 1
ATOM 1531 C C . LEU A 1 199 ? -17.175 -3.334 6.022 1.00 53.88 199 LEU A C 1
ATOM 1533 O O . LEU A 1 199 ? -16.327 -3.314 6.924 1.00 53.88 199 LEU A O 1
ATOM 1537 N N . ALA A 1 200 ? -18.374 -3.919 6.128 1.00 41.78 200 ALA A N 1
ATOM 1538 C CA . ALA A 1 200 ? -18.854 -4.690 7.276 1.00 41.78 200 ALA A CA 1
ATOM 1539 C C . ALA A 1 200 ? -18.280 -6.115 7.285 1.00 41.78 200 ALA A C 1
ATOM 1541 O O . ALA A 1 200 ? -18.293 -6.764 6.216 1.00 41.78 200 ALA A O 1
#

Secondary structure (DSSP, 8-state):
-EEE-TTS-EEE--TT--EE----TT--SSS---------------------PPPPTTPPPPPHHHHHHHHHHTTSEEEEEEEETTT--EEEE-TT-GGGG--HHHHHHHT-S--HHHHHH-EEETTEEEEEEEE-SSSTTT-EEEEEESSSS--EEEEEE-SSEEEEEEEPTT--HHHHHHHHHHHHHHHHHH-GGG--

InterPro domains:
  IPR005454 Profilin1/2/3, vertebrate [PR01639] (63-79)
  IPR005454 Profilin1/2/3, vertebrate [PR01639] (91-106)
  IPR005454 Profilin1/2/3, vertebrate [PR01639] (112-126)
  IPR005454 Profilin1/2/3, vertebrate [PR01639] (129-142)
  IPR005454 Profilin1/2/3, vertebrate [PR01639] (170-183)
  IPR005455 Profilin, eukaryotic type [SM00392] (65-196)
  IPR036140 Profilin superfamily [SSF55770] (65-195)
  IPR048278 Profilin [PF00235] (63-195)